Protein AF-A0AAV8VDN9-F1 (afdb_monomer)

Foldseek 3Di:
DAKEFEAEPLGFDADPVRWGWIADPVVRDIDTHHPVQWDADPVRFIWGWDQDPNDTDIHTYHYDYPHPPPPPDDDDDDDDDDDDDDDPVVVVVVVVSVVVVVVVVVVVLVVQVVQVVDPPDPDDCPPCNVVCCVVPVPDPCPPPVPPPPPPPDDDDDDDDDDDDDDDDDDDDDDDDDDDD

Solvent-accessible surface area (backbone atoms only — not comparable to full-atom values): 12126 Å² total; per-residue (Å²): 142,52,41,25,41,41,25,45,93,91,41,77,46,60,55,99,83,59,21,35,39,33,35,33,68,82,77,75,42,80,45,77,40,59,56,89,57,55,45,64,50,99,82,70,48,42,27,36,71,47,76,54,96,89,39,78,44,79,44,68,44,45,81,39,65,72,67,72,79,72,76,86,82,78,96,72,83,85,81,85,91,80,92,75,82,74,58,71,69,59,56,55,52,52,51,54,52,52,48,53,55,49,52,53,50,52,52,51,50,51,52,52,51,54,53,70,70,44,85,90,59,77,88,79,84,59,92,57,48,69,65,46,40,62,74,70,58,55,68,83,74,80,72,55,96,75,70,75,83,83,77,88,83,82,90,80,85,89,81,91,81,83,90,83,84,88,84,85,86,89,81,89,84,90,78,90,87,79,83,136

Structure (mmCIF, N/CA/C/O backbone):
data_AF-A0AAV8VDN9-F1
#
_entry.id   AF-A0AAV8VDN9-F1
#
loop_
_atom_site.group_PDB
_atom_site.id
_atom_site.type_symbol
_atom_site.label_atom_id
_atom_site.label_alt_id
_atom_site.label_comp_id
_atom_site.label_asym_id
_atom_site.label_entity_id
_atom_site.label_seq_id
_atom_site.pdbx_PDB_ins_code
_atom_site.Cartn_x
_atom_site.Cartn_y
_atom_site.Cartn_z
_atom_site.occupancy
_atom_site.B_iso_or_equiv
_atom_site.auth_seq_id
_atom_site.auth_comp_id
_atom_site.auth_asym_id
_atom_site.auth_atom_id
_atom_site.pdbx_PDB_model_num
ATOM 1 N N . MET A 1 1 ? -6.671 -4.114 25.382 1.00 84.44 1 MET A N 1
ATOM 2 C CA . MET A 1 1 ? -7.106 -4.147 23.978 1.00 84.44 1 MET A CA 1
ATOM 3 C C . MET A 1 1 ? -5.895 -4.236 23.077 1.00 84.44 1 MET A C 1
ATOM 5 O O . MET A 1 1 ? -5.100 -3.301 23.008 1.00 84.44 1 MET A O 1
ATOM 9 N N . SER A 1 2 ? -5.732 -5.381 22.424 1.00 93.12 2 SER A N 1
ATOM 10 C CA . SER A 1 2 ? -4.712 -5.600 21.402 1.00 93.12 2 SER A CA 1
ATOM 11 C C . SER A 1 2 ? -5.395 -5.878 20.069 1.00 93.12 2 SER A C 1
ATOM 13 O O . SER A 1 2 ? -6.352 -6.647 19.999 1.00 93.12 2 SER A O 1
ATOM 15 N N . PHE A 1 3 ? -4.910 -5.225 19.014 1.00 96.19 3 PHE A N 1
ATOM 16 C CA . PHE A 1 3 ? -5.489 -5.330 17.681 1.00 96.19 3 PHE A CA 1
ATOM 17 C C . PHE A 1 3 ? -4.447 -5.791 16.667 1.00 96.19 3 PHE A C 1
ATOM 19 O O . PHE A 1 3 ? -3.259 -5.441 16.725 1.00 96.19 3 PHE A O 1
ATOM 26 N N . GLN A 1 4 ? -4.922 -6.570 15.707 1.00 96.50 4 GLN A N 1
ATOM 27 C CA . GLN A 1 4 ? -4.149 -7.071 14.585 1.00 96.50 4 GLN A CA 1
ATOM 28 C C . GLN A 1 4 ? -4.735 -6.536 13.286 1.00 96.50 4 GLN A C 1
ATOM 30 O O . GLN A 1 4 ? -5.904 -6.765 13.000 1.00 96.50 4 GLN A O 1
ATOM 35 N N . ILE A 1 5 ? -3.933 -5.853 12.470 1.00 95.94 5 ILE A N 1
ATOM 36 C CA . ILE A 1 5 ? -4.330 -5.563 11.096 1.00 95.94 5 ILE A CA 1
ATOM 37 C C . ILE A 1 5 ? -4.161 -6.835 10.285 1.00 95.94 5 ILE A C 1
ATOM 39 O O . ILE A 1 5 ? -3.071 -7.416 10.222 1.00 95.94 5 ILE A O 1
ATOM 43 N N . VAL A 1 6 ? -5.242 -7.240 9.640 1.00 94.81 6 VAL A N 1
ATOM 44 C CA . VAL A 1 6 ? -5.258 -8.443 8.831 1.00 94.81 6 VAL A CA 1
ATOM 45 C C . VAL A 1 6 ? -4.779 -8.119 7.422 1.00 94.81 6 VAL A C 1
ATOM 47 O O . VAL A 1 6 ? -5.232 -7.172 6.772 1.00 94.81 6 VAL A O 1
ATOM 50 N N . ARG A 1 7 ? -3.845 -8.926 6.936 1.00 94.06 7 ARG A N 1
ATOM 51 C CA . ARG A 1 7 ? -3.310 -8.820 5.584 1.00 94.06 7 ARG A CA 1
ATOM 52 C C . ARG A 1 7 ? -3.063 -10.199 4.990 1.00 94.06 7 ARG A C 1
ATOM 54 O O . ARG A 1 7 ? -2.938 -11.196 5.701 1.00 94.06 7 ARG A O 1
ATOM 61 N N . ASN A 1 8 ? -2.980 -10.238 3.674 1.00 91.69 8 ASN A N 1
ATOM 62 C CA . ASN A 1 8 ? -2.580 -11.405 2.906 1.00 91.69 8 ASN A CA 1
ATOM 63 C C . ASN A 1 8 ? -1.190 -11.145 2.282 1.00 91.69 8 ASN A C 1
ATOM 65 O O . ASN A 1 8 ? -0.593 -10.080 2.484 1.00 91.69 8 ASN A O 1
ATOM 69 N N . LYS A 1 9 ? -0.640 -12.107 1.538 1.00 86.94 9 LYS A N 1
ATOM 70 C CA . LYS A 1 9 ? 0.658 -11.986 0.848 1.00 86.94 9 LYS A CA 1
ATOM 71 C C . LYS A 1 9 ? 0.670 -10.871 -0.198 1.00 86.94 9 LYS A C 1
ATOM 73 O O . LYS A 1 9 ? 1.727 -10.352 -0.549 1.00 86.94 9 LYS A O 1
ATOM 78 N N . ASP A 1 10 ? -0.510 -10.494 -0.679 1.00 80.88 10 ASP A N 1
ATOM 79 C CA . ASP A 1 10 ? -0.721 -9.451 -1.674 1.00 80.88 10 ASP A CA 1
ATOM 80 C C . ASP A 1 10 ? -0.918 -8.049 -1.072 1.00 80.88 10 ASP A C 1
ATOM 82 O O . ASP A 1 10 ? -0.874 -7.064 -1.816 1.00 80.88 10 ASP A O 1
ATOM 86 N N . GLY A 1 11 ? -1.075 -7.934 0.250 1.00 88.75 11 GLY A N 1
ATOM 87 C CA . GLY A 1 11 ? -1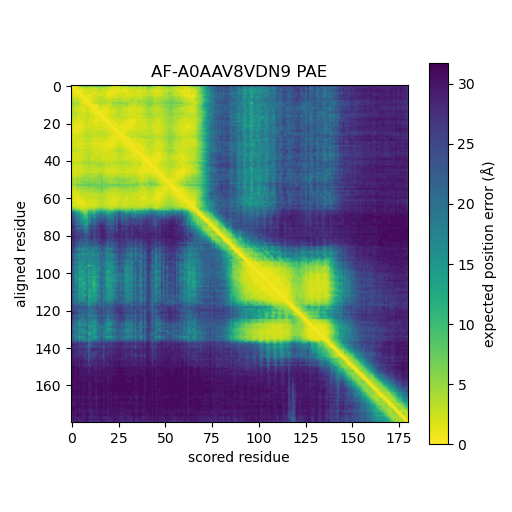.222 -6.674 0.971 1.00 88.75 11 GLY A CA 1
ATOM 88 C C . GLY A 1 11 ? -2.435 -6.637 1.901 1.00 88.75 11 GLY A C 1
ATOM 89 O O . GLY A 1 11 ? -2.863 -7.643 2.459 1.00 88.75 11 GLY A O 1
ATOM 90 N N . TRP A 1 12 ? -2.962 -5.436 2.128 1.00 91.88 12 TRP A N 1
ATOM 91 C CA . TRP A 1 12 ? -4.085 -5.202 3.038 1.00 91.88 12 TRP A CA 1
ATOM 92 C C . TRP A 1 12 ? -5.391 -5.767 2.483 1.00 91.88 12 TRP A C 1
ATOM 94 O O . TRP A 1 12 ? -5.677 -5.629 1.292 1.00 91.88 12 TRP A O 1
ATOM 104 N N . ILE A 1 13 ? -6.207 -6.345 3.362 1.00 91.44 13 ILE A N 1
ATOM 105 C CA . ILE A 1 13 ? -7.562 -6.770 3.011 1.00 91.44 13 ILE A CA 1
ATOM 106 C C . ILE A 1 13 ? -8.477 -5.552 3.123 1.00 91.44 13 ILE A C 1
ATOM 108 O O . ILE A 1 13 ? -8.629 -4.992 4.208 1.00 91.44 13 ILE A O 1
ATOM 112 N N . LEU A 1 14 ? -9.056 -5.144 1.990 1.00 93.75 14 LEU A N 1
ATOM 113 C CA . LEU A 1 14 ? -9.927 -3.974 1.878 1.00 93.75 14 LEU A CA 1
ATOM 114 C C . LEU A 1 14 ? -11.353 -4.377 1.489 1.00 93.75 14 LEU A C 1
ATOM 116 O O . LEU A 1 14 ? -11.528 -5.255 0.640 1.00 93.75 14 LEU A O 1
ATOM 120 N N . ASN A 1 15 ? -12.359 -3.713 2.062 1.00 92.06 15 ASN A N 1
ATOM 121 C CA . ASN A 1 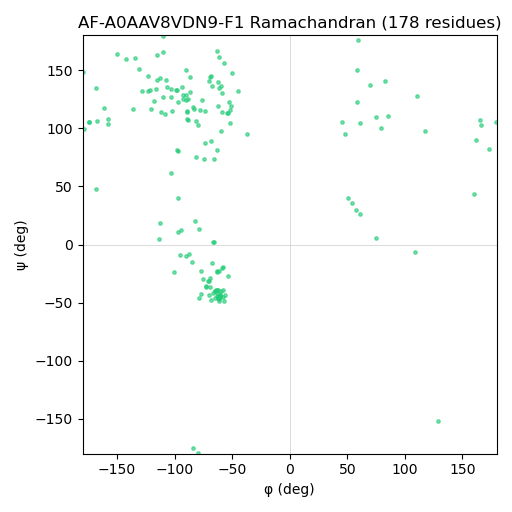15 ? -13.753 -3.839 1.619 1.00 92.06 15 ASN A CA 1
ATOM 122 C C . ASN A 1 15 ? -14.072 -2.906 0.427 1.00 92.06 15 ASN A C 1
ATOM 124 O O . ASN A 1 15 ? -13.195 -2.232 -0.120 1.00 92.06 15 ASN A O 1
ATOM 128 N N . GLU A 1 16 ? -15.341 -2.859 0.002 1.00 91.94 16 GLU A N 1
ATOM 129 C CA . GLU A 1 16 ? -15.796 -2.004 -1.110 1.00 91.94 16 GLU A CA 1
ATOM 130 C C . GLU A 1 16 ? -15.642 -0.501 -0.838 1.00 91.94 16 GLU A C 1
ATOM 132 O O . GLU A 1 16 ? -15.542 0.285 -1.780 1.00 91.94 16 GLU A O 1
ATOM 137 N N . SER A 1 17 ? -15.588 -0.116 0.436 1.00 94.44 17 SER A N 1
ATOM 138 C CA . SER A 1 17 ? -15.400 1.255 0.910 1.00 94.44 17 SER A CA 1
ATOM 139 C C . SER A 1 17 ? -13.932 1.594 1.198 1.00 94.44 17 SER A C 1
ATOM 141 O O . SER A 1 17 ? -13.663 2.621 1.806 1.00 94.44 17 SER A O 1
ATOM 143 N N . GLU A 1 18 ? -12.985 0.750 0.772 1.00 92.31 18 GLU A N 1
ATOM 144 C CA . GLU A 1 18 ? -11.541 0.917 1.015 1.00 92.31 18 GLU A CA 1
ATOM 145 C C . GLU A 1 18 ? -11.145 0.926 2.507 1.00 92.31 18 GLU A C 1
ATOM 147 O O . GLU A 1 18 ? -10.103 1.461 2.890 1.00 92.31 18 GLU A O 1
ATOM 152 N N . GLN A 1 19 ? -11.948 0.286 3.357 1.00 95.44 19 GLN A N 1
ATOM 153 C CA . GLN A 1 19 ? -11.651 0.102 4.777 1.00 95.44 19 GLN A CA 1
ATOM 154 C C . GLN A 1 19 ? -10.813 -1.151 4.990 1.00 95.44 19 GLN A C 1
ATOM 156 O O . GLN A 1 19 ? -11.033 -2.162 4.324 1.00 95.44 19 GLN A O 1
ATOM 161 N N . VAL A 1 20 ? -9.889 -1.100 5.945 1.00 96.00 20 VAL A N 1
ATOM 162 C CA . VAL A 1 20 ? -9.078 -2.248 6.372 1.00 96.00 20 VAL A CA 1
ATOM 163 C C . VAL A 1 20 ? -9.771 -3.003 7.502 1.00 96.00 20 VAL A C 1
ATOM 165 O O . VAL A 1 20 ? -10.479 -2.403 8.312 1.00 96.00 20 VAL A O 1
ATOM 168 N N . VAL A 1 21 ? -9.535 -4.310 7.593 1.00 96.69 21 VAL A N 1
ATOM 169 C CA . VAL A 1 21 ? -10.032 -5.115 8.715 1.00 96.69 21 VAL A CA 1
ATOM 170 C C . VAL A 1 21 ? -8.992 -5.212 9.834 1.00 96.69 21 VAL A C 1
ATOM 172 O O . VAL A 1 21 ? -7.838 -5.604 9.626 1.00 96.69 21 VAL A O 1
ATOM 175 N N . LEU A 1 22 ? -9.419 -4.836 11.036 1.00 96.69 22 LEU A N 1
ATOM 176 C CA . LEU A 1 22 ? -8.731 -5.070 12.295 1.00 96.69 22 LEU A CA 1
ATOM 177 C C . LEU A 1 22 ? -9.400 -6.224 13.030 1.00 96.69 22 LEU A C 1
ATOM 179 O O . LEU A 1 22 ? -10.615 -6.237 13.187 1.00 96.69 22 LEU A O 1
ATOM 183 N N . ARG A 1 23 ? -8.603 -7.147 13.551 1.00 95.94 23 ARG A N 1
ATOM 184 C CA . ARG A 1 23 ? -9.053 -8.175 14.481 1.00 95.94 23 ARG A CA 1
ATOM 185 C C . ARG A 1 23 ? -8.754 -7.744 15.906 1.00 95.94 23 ARG A C 1
ATOM 187 O O . ARG A 1 23 ? -7.597 -7.494 16.245 1.00 95.94 23 ARG A O 1
ATOM 194 N N . ASP A 1 24 ? -9.789 -7.678 16.731 1.00 95.44 24 ASP A N 1
ATOM 195 C CA . ASP A 1 24 ? -9.651 -7.602 18.180 1.00 95.44 24 ASP A CA 1
ATOM 196 C C . ASP A 1 24 ? -9.234 -8.981 18.700 1.00 95.44 24 ASP A C 1
ATOM 198 O O . ASP A 1 24 ? -9.972 -9.962 18.571 1.00 95.44 24 ASP A O 1
ATOM 202 N N . VAL A 1 25 ? -8.027 -9.067 19.253 1.00 93.12 25 VAL A N 1
ATOM 203 C CA . VAL A 1 25 ? -7.451 -10.332 19.726 1.00 93.12 25 VAL A CA 1
ATOM 204 C C . VAL A 1 25 ? -8.153 -10.820 20.993 1.00 93.12 25 VAL A C 1
ATOM 206 O O . VAL A 1 25 ? -8.263 -12.026 21.206 1.00 93.12 25 VAL A O 1
ATOM 209 N N . GLU A 1 26 ? -8.636 -9.902 21.830 1.00 93.06 26 GLU A N 1
ATOM 210 C CA . GLU A 1 26 ? -9.272 -10.229 23.109 1.00 93.06 26 GLU A CA 1
ATOM 211 C C . GLU A 1 26 ? -10.698 -10.737 22.886 1.00 93.06 26 GLU A C 1
ATOM 213 O O . GLU A 1 26 ? -11.095 -11.742 23.474 1.00 93.06 26 GLU A O 1
ATOM 218 N N . ASN A 1 27 ? -11.442 -10.081 21.992 1.00 94.62 27 ASN A N 1
ATOM 219 C CA . ASN A 1 27 ? -12.847 -10.401 21.733 1.00 94.62 27 ASN A CA 1
ATOM 220 C C . ASN A 1 27 ? -13.065 -11.358 20.550 1.00 94.62 27 ASN A C 1
ATOM 222 O O . ASN A 1 27 ? -14.183 -11.825 20.347 1.00 94.62 27 ASN A O 1
ATOM 226 N N . GLN A 1 28 ? -12.018 -11.663 19.774 1.00 92.75 28 GLN A N 1
ATOM 227 C CA . GLN A 1 28 ? -12.093 -12.456 18.537 1.00 92.75 28 GLN A CA 1
ATOM 228 C C . GLN A 1 28 ? -13.108 -11.901 17.523 1.00 92.75 28 GLN A C 1
ATOM 230 O O . GLN A 1 28 ? -13.781 -12.648 16.813 1.00 92.75 28 GLN A O 1
ATOM 235 N N . THR A 1 29 ? -13.219 -10.575 17.453 1.00 95.19 29 THR A N 1
ATOM 236 C CA . THR A 1 29 ? -14.135 -9.875 16.546 1.00 95.19 29 THR A CA 1
ATOM 237 C C . THR A 1 29 ? -13.375 -9.097 15.486 1.00 95.19 29 THR A C 1
ATOM 239 O O . THR A 1 29 ? -12.349 -8.483 15.779 1.00 95.19 29 THR A O 1
ATOM 242 N N . ASP A 1 30 ? -13.923 -9.062 14.275 1.00 95.19 30 ASP A N 1
ATOM 243 C CA . ASP A 1 30 ? -13.372 -8.298 13.159 1.00 95.19 30 ASP A CA 1
ATOM 244 C C . ASP A 1 30 ? -14.106 -6.952 13.021 1.00 95.19 30 ASP A C 1
ATOM 246 O O . ASP A 1 30 ? -15.336 -6.883 13.057 1.00 95.19 30 ASP A O 1
ATOM 250 N N . VAL A 1 31 ? -13.341 -5.871 12.867 1.00 95.38 31 VAL A N 1
ATOM 251 C CA . VAL A 1 31 ? -13.811 -4.483 12.796 1.00 95.38 31 VAL A CA 1
ATOM 252 C C . VAL A 1 31 ? -13.232 -3.822 11.550 1.00 95.38 31 VAL A C 1
ATOM 254 O O . VAL A 1 31 ? -12.032 -3.901 11.300 1.00 95.38 31 VAL A O 1
ATOM 257 N N . TRP A 1 32 ? -14.071 -3.140 10.774 1.00 95.75 32 TRP A N 1
ATOM 258 C CA . TRP A 1 32 ? -13.641 -2.381 9.599 1.00 95.75 32 TRP A CA 1
ATOM 259 C C . TRP A 1 32 ? -13.362 -0.929 9.977 1.00 95.75 32 TRP A C 1
ATOM 261 O O . TRP A 1 32 ? -14.214 -0.284 10.588 1.00 95.75 32 TRP A O 1
ATOM 271 N N . ILE A 1 33 ? -12.187 -0.414 9.608 1.00 95.44 33 ILE A N 1
ATOM 272 C CA . ILE A 1 33 ? -11.810 0.984 9.852 1.00 95.44 33 ILE A CA 1
ATOM 273 C C . ILE A 1 33 ? -11.261 1.649 8.591 1.00 95.44 33 ILE A C 1
ATOM 275 O O . ILE A 1 33 ? -10.650 1.004 7.736 1.00 95.44 33 ILE A O 1
ATOM 279 N N . ASP A 1 34 ? -11.439 2.962 8.491 1.00 95.44 34 ASP A N 1
ATOM 280 C CA . ASP A 1 34 ? -10.883 3.734 7.385 1.00 95.44 34 ASP A CA 1
ATOM 281 C C . ASP A 1 34 ? -9.354 3.761 7.455 1.00 95.44 34 ASP A C 1
ATOM 283 O O . ASP A 1 34 ? -8.754 4.002 8.506 1.00 95.44 34 ASP A O 1
ATOM 287 N N . MET A 1 35 ? -8.701 3.580 6.307 1.00 89.88 35 MET A N 1
ATOM 288 C CA . MET A 1 35 ? -7.239 3.513 6.248 1.00 89.88 35 MET A CA 1
ATOM 289 C C . MET A 1 35 ? -6.554 4.819 6.681 1.00 89.88 35 MET A C 1
ATOM 291 O O . MET A 1 35 ? -5.423 4.794 7.160 1.00 89.88 35 MET A O 1
ATOM 295 N N . ASN A 1 36 ? -7.261 5.949 6.584 1.00 91.25 36 ASN A N 1
ATOM 296 C CA . ASN A 1 36 ? -6.785 7.265 7.020 1.00 91.25 36 ASN A CA 1
ATOM 297 C C . ASN A 1 36 ? -6.627 7.386 8.545 1.00 91.25 36 ASN A C 1
ATOM 299 O O . ASN A 1 36 ? -5.971 8.315 9.013 1.00 91.25 36 ASN A O 1
ATOM 303 N N . VAL A 1 37 ? -7.225 6.469 9.310 1.00 93.75 37 VAL A N 1
ATOM 304 C CA . VAL A 1 37 ? -7.142 6.421 10.779 1.00 93.75 37 VAL A CA 1
ATOM 305 C C . VAL A 1 37 ? -5.882 5.673 11.241 1.00 93.75 37 VAL A C 1
ATOM 307 O O . VAL A 1 37 ? -5.475 5.783 12.397 1.00 93.75 37 VAL A O 1
ATOM 310 N N . ILE A 1 38 ? -5.232 4.927 10.339 1.00 94.81 38 ILE A N 1
ATOM 311 C CA . ILE A 1 38 ? -3.982 4.225 10.627 1.00 94.81 38 ILE A CA 1
ATOM 312 C C . ILE A 1 38 ? -2.801 5.152 10.352 1.00 94.81 38 ILE A C 1
ATOM 314 O O . ILE A 1 38 ? -2.602 5.654 9.245 1.00 94.81 38 ILE A O 1
ATOM 318 N N . HIS A 1 39 ? -1.961 5.312 11.364 1.00 95.19 39 HIS A N 1
ATOM 319 C CA . HIS A 1 39 ? -0.722 6.071 11.308 1.00 95.19 39 HIS A CA 1
ATOM 320 C C . HIS A 1 39 ? 0.480 5.149 11.524 1.00 95.19 39 HIS A C 1
ATOM 322 O O . HIS A 1 39 ? 0.346 4.033 12.018 1.00 95.19 39 HIS A O 1
ATOM 328 N N . PHE A 1 40 ? 1.671 5.617 11.157 1.00 94.69 40 PHE A N 1
ATOM 329 C CA . PHE A 1 40 ? 2.929 4.906 11.379 1.00 94.69 40 PHE A CA 1
ATOM 330 C C . PHE A 1 40 ? 3.861 5.800 12.182 1.00 94.69 40 PHE A C 1
ATOM 332 O O . PHE A 1 40 ? 4.014 6.980 11.872 1.00 94.69 40 PHE A O 1
ATOM 339 N N . ASN A 1 41 ? 4.469 5.248 13.230 1.00 94.06 41 ASN A N 1
ATOM 340 C CA . ASN A 1 41 ? 5.435 5.999 14.028 1.00 94.06 41 ASN A CA 1
ATOM 341 C C . ASN A 1 41 ? 6.816 6.035 13.346 1.00 94.06 41 ASN A C 1
ATOM 343 O O . ASN A 1 41 ? 7.030 5.433 12.295 1.00 94.06 41 ASN A O 1
ATOM 347 N N . GLU A 1 42 ? 7.791 6.684 13.985 1.00 95.00 42 GLU A N 1
ATOM 348 C CA . GLU A 1 42 ? 9.177 6.786 13.491 1.00 95.00 42 GLU A CA 1
ATOM 349 C C . GLU A 1 42 ? 9.865 5.427 13.268 1.00 95.00 42 GLU A C 1
ATOM 351 O O . GLU A 1 42 ? 10.843 5.329 12.532 1.00 95.00 42 GLU A O 1
ATOM 356 N N . ARG A 1 43 ? 9.351 4.359 13.890 1.00 91.94 43 ARG A N 1
ATOM 357 C CA . ARG A 1 43 ? 9.843 2.981 13.746 1.00 91.94 43 ARG A CA 1
ATOM 358 C C . ARG A 1 43 ? 9.041 2.168 12.730 1.00 91.94 43 ARG A C 1
ATOM 360 O O . ARG A 1 43 ? 9.208 0.953 12.668 1.00 91.94 43 ARG A O 1
ATOM 367 N N . ASN A 1 44 ? 8.172 2.817 11.956 1.00 91.25 44 ASN A N 1
ATOM 368 C CA . ASN A 1 44 ? 7.276 2.184 10.993 1.00 91.25 44 ASN A CA 1
ATOM 369 C C . ASN A 1 44 ? 6.340 1.131 11.624 1.00 91.25 44 ASN A C 1
ATOM 371 O O . ASN A 1 44 ? 5.948 0.161 10.975 1.00 91.25 44 ASN A O 1
ATOM 375 N N . VAL A 1 45 ? 5.988 1.309 12.901 1.00 92.81 45 VAL A N 1
ATOM 376 C CA . VAL A 1 45 ? 4.985 0.483 13.583 1.00 92.81 45 VAL A CA 1
ATOM 377 C C . VAL A 1 45 ? 3.622 1.146 13.388 1.00 92.81 45 VAL A C 1
ATOM 379 O O . VAL A 1 45 ? 3.490 2.329 13.729 1.00 92.81 45 VAL A O 1
ATOM 382 N N . PRO A 1 46 ? 2.624 0.431 12.840 1.00 94.88 46 PRO A N 1
ATOM 383 C CA . PRO A 1 46 ? 1.292 0.983 12.672 1.00 94.88 46 PRO A CA 1
ATOM 384 C C . PRO A 1 46 ? 0.611 1.185 14.027 1.00 94.88 46 PRO A C 1
ATOM 386 O O . PRO A 1 46 ? 0.785 0.394 14.955 1.00 94.88 46 PRO A O 1
ATOM 389 N N . TYR A 1 47 ? -0.188 2.234 14.138 1.00 96.31 47 TYR A N 1
ATOM 390 C CA . TYR A 1 47 ? -1.025 2.518 15.295 1.00 96.31 47 TYR A CA 1
ATOM 391 C C . TYR A 1 47 ? -2.273 3.284 14.861 1.00 96.31 47 TYR A C 1
ATOM 393 O O . TYR A 1 47 ? -2.318 3.852 13.771 1.00 96.31 47 TYR A O 1
ATOM 401 N N . PHE A 1 48 ? -3.275 3.325 15.726 1.00 95.56 48 PHE A N 1
ATOM 402 C CA . PHE A 1 48 ? -4.411 4.228 15.583 1.00 95.56 48 PHE A CA 1
ATOM 403 C C . PHE A 1 48 ? -4.711 4.895 16.920 1.00 95.56 48 PHE A C 1
ATOM 405 O O . PHE A 1 48 ? -4.273 4.422 17.974 1.00 95.56 48 PHE A O 1
ATOM 412 N N . THR A 1 49 ? -5.421 6.014 16.872 1.00 93.69 49 THR A N 1
ATOM 413 C CA . THR A 1 49 ? -5.778 6.776 18.067 1.00 9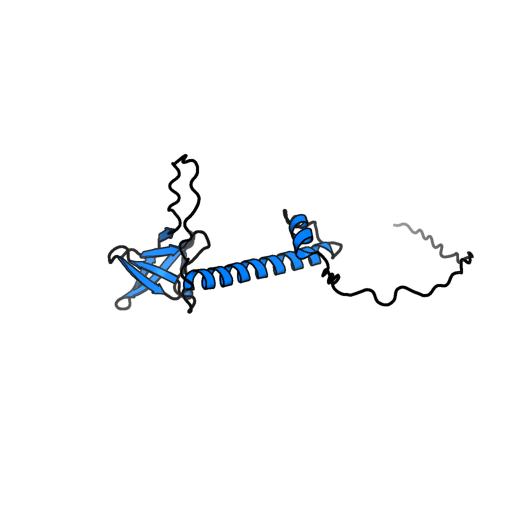3.69 49 THR A CA 1
ATOM 414 C C . THR A 1 49 ? -7.271 6.639 18.310 1.00 93.69 49 THR A C 1
ATOM 416 O O . THR A 1 49 ? -8.069 6.908 17.415 1.00 93.69 49 THR A O 1
ATOM 419 N N . ILE A 1 50 ? -7.645 6.226 19.518 1.00 90.25 50 ILE A N 1
ATOM 420 C CA . ILE A 1 50 ? -9.032 6.229 19.987 1.00 90.25 50 ILE A CA 1
ATOM 421 C C . ILE A 1 50 ? -9.161 7.366 20.992 1.00 90.25 50 ILE A C 1
ATOM 423 O O . ILE A 1 50 ? -8.300 7.530 21.853 1.00 90.25 50 ILE A O 1
ATOM 427 N N . GLU A 1 51 ? -10.225 8.152 20.897 1.00 91.50 51 GLU A N 1
ATOM 428 C CA . GLU A 1 51 ? -10.572 9.100 21.949 1.00 91.50 51 GLU A CA 1
ATOM 429 C C . GLU A 1 51 ? -11.479 8.402 22.967 1.00 91.50 51 GLU A C 1
ATOM 431 O O . GLU A 1 51 ? -12.589 7.992 22.635 1.00 91.50 51 GLU A O 1
ATOM 436 N N . ASP A 1 52 ? -10.994 8.247 24.198 1.00 91.19 52 ASP A N 1
ATOM 437 C CA . ASP A 1 52 ? -11.754 7.685 25.313 1.00 91.19 52 ASP A CA 1
ATOM 438 C C . ASP A 1 52 ? -11.830 8.722 26.438 1.00 91.19 52 ASP A C 1
ATOM 440 O O . ASP A 1 52 ? -10.812 9.160 26.979 1.00 91.19 52 ASP A O 1
ATOM 444 N N . ASN A 1 53 ? -13.046 9.172 26.757 1.00 92.19 53 ASN A N 1
ATOM 445 C CA . ASN A 1 53 ? -13.318 10.197 27.773 1.00 92.19 53 ASN A CA 1
ATOM 446 C C . ASN A 1 53 ? -12.476 11.484 27.615 1.00 92.19 53 ASN A C 1
ATOM 448 O O . ASN A 1 53 ? -11.984 12.045 28.595 1.00 92.19 53 ASN A O 1
ATOM 452 N N . GLY A 1 54 ? -12.280 11.944 26.374 1.00 93.12 54 GLY A N 1
ATOM 453 C CA . GLY A 1 54 ? -11.479 13.136 26.061 1.00 93.12 54 GLY A CA 1
ATOM 454 C C . GLY A 1 54 ? -9.964 12.931 26.173 1.00 93.12 54 GLY A C 1
ATOM 455 O O . GLY A 1 54 ? -9.198 13.883 26.029 1.00 93.12 54 GLY A O 1
ATOM 456 N N . THR A 1 55 ? -9.511 11.700 26.424 1.00 92.06 55 THR A N 1
ATOM 457 C CA . THR A 1 55 ? -8.097 11.324 26.385 1.00 92.06 55 THR A CA 1
ATOM 458 C C . THR A 1 55 ? -7.820 10.564 25.094 1.00 92.06 55 THR A C 1
ATOM 460 O O . THR A 1 55 ? -8.486 9.581 24.781 1.00 92.06 55 THR A O 1
ATOM 463 N N . GLN A 1 56 ? -6.816 11.001 24.334 1.00 94.12 56 GLN A N 1
ATOM 464 C CA . GLN A 1 56 ? -6.350 10.265 23.160 1.00 94.12 56 GLN A CA 1
ATOM 465 C C . GLN A 1 56 ? -5.484 9.081 23.592 1.00 94.12 56 GLN A C 1
ATOM 467 O O . GLN A 1 56 ? -4.402 9.254 24.155 1.00 94.12 56 GLN A O 1
ATOM 472 N N . VAL A 1 57 ? -5.953 7.874 23.301 1.00 93.88 57 VAL A N 1
ATOM 473 C CA . VAL A 1 57 ? -5.254 6.619 23.559 1.00 93.88 57 VAL A CA 1
ATOM 474 C C . VAL A 1 57 ? -4.646 6.119 22.254 1.00 93.88 57 VAL A C 1
ATOM 476 O O . VAL A 1 57 ? -5.352 5.777 21.305 1.00 93.88 57 VAL A O 1
ATOM 479 N N . VAL A 1 58 ? -3.315 6.071 22.206 1.00 95.31 58 VAL A N 1
ATOM 480 C CA . VAL A 1 58 ? -2.565 5.520 21.073 1.00 95.31 58 VAL A CA 1
ATOM 481 C C . VAL A 1 58 ? -2.466 4.010 21.230 1.00 95.31 58 VAL A C 1
ATOM 483 O O . VAL A 1 58 ? -1.851 3.519 22.177 1.00 95.31 58 VAL A O 1
ATOM 486 N N . THR A 1 59 ? -3.032 3.276 20.277 1.00 95.12 59 THR A N 1
ATOM 487 C CA . THR A 1 59 ? -3.071 1.816 20.313 1.00 95.12 59 THR A CA 1
ATOM 488 C C . THR A 1 59 ? -2.193 1.241 19.200 1.00 95.12 59 THR A C 1
ATOM 490 O O . THR A 1 59 ? -2.497 1.442 18.019 1.00 95.12 59 THR A O 1
ATOM 493 N N . PRO A 1 60 ? -1.088 0.545 19.534 1.00 95.56 60 PRO A N 1
ATOM 494 C CA . PRO A 1 60 ? -0.226 -0.072 18.536 1.00 95.56 60 PRO A CA 1
ATOM 495 C C . PRO A 1 60 ? -0.930 -1.255 17.870 1.00 95.56 60 PRO A C 1
ATOM 497 O O . PRO A 1 60 ? -1.661 -2.014 18.509 1.00 95.56 60 PRO A O 1
ATOM 500 N N . LEU A 1 61 ? -0.667 -1.425 16.580 1.00 95.75 61 LEU A N 1
ATOM 501 C CA . LEU A 1 61 ? -1.215 -2.490 15.756 1.00 95.75 61 LEU A CA 1
ATOM 502 C C . LEU A 1 61 ? -0.123 -3.513 15.437 1.00 95.75 61 LEU A C 1
ATOM 504 O O . LEU A 1 61 ? 1.034 -3.169 15.187 1.00 95.75 61 LEU A O 1
ATOM 508 N N . THR A 1 62 ? -0.498 -4.787 15.424 1.00 95.38 62 THR A N 1
ATOM 509 C CA . THR A 1 62 ? 0.362 -5.882 14.945 1.00 95.38 62 THR A CA 1
ATOM 510 C C . THR A 1 62 ? -0.179 -6.441 13.632 1.00 95.38 62 THR A C 1
ATOM 512 O O . THR A 1 62 ? -1.299 -6.125 13.246 1.00 95.38 62 THR A O 1
ATOM 515 N N . PHE A 1 63 ? 0.608 -7.228 12.897 1.00 93.44 63 PHE A N 1
ATOM 516 C CA . PHE A 1 63 ? 0.159 -7.816 11.631 1.00 93.44 63 PHE A CA 1
ATOM 517 C C . PHE A 1 63 ? -0.289 -9.260 11.819 1.00 93.44 63 PHE A C 1
ATOM 519 O O . PHE A 1 63 ? 0.454 -10.060 12.385 1.00 93.44 63 PHE A O 1
ATOM 526 N N . LEU A 1 64 ? -1.453 -9.596 11.265 1.00 93.19 64 LEU A N 1
ATOM 527 C CA . LEU A 1 64 ? -1.903 -10.971 11.081 1.00 93.19 64 LEU A CA 1
ATOM 528 C C . LEU A 1 64 ? -1.846 -11.312 9.590 1.00 93.19 64 LEU A C 1
ATOM 530 O O . LEU A 1 64 ? -2.602 -10.755 8.796 1.00 93.19 64 LEU A O 1
ATOM 534 N N . ASN A 1 65 ? -0.939 -12.215 9.216 1.00 91.25 65 ASN A N 1
ATOM 535 C CA . ASN A 1 65 ? -0.867 -12.751 7.858 1.00 91.25 65 ASN A CA 1
ATOM 536 C C . ASN A 1 65 ? -1.771 -13.985 7.775 1.00 91.25 65 ASN A C 1
ATOM 538 O O . ASN A 1 65 ? -1.470 -14.984 8.425 1.00 91.25 65 ASN A O 1
ATOM 542 N N . ILE A 1 66 ? -2.847 -13.928 6.990 1.00 88.75 66 ILE A N 1
ATOM 543 C CA . ILE A 1 66 ? -3.749 -15.085 6.828 1.00 88.75 66 ILE A CA 1
ATOM 544 C C . ILE A 1 66 ? -3.136 -16.155 5.915 1.00 88.75 66 ILE A C 1
ATOM 546 O O . ILE A 1 66 ? -3.356 -17.338 6.128 1.00 88.75 66 ILE A O 1
ATOM 550 N N . ASP A 1 67 ? -2.300 -15.766 4.955 1.00 83.38 67 ASP A N 1
ATOM 551 C CA . ASP A 1 67 ? -1.752 -16.692 3.951 1.00 83.38 67 ASP A CA 1
ATOM 552 C C . ASP A 1 67 ? -0.587 -17.561 4.459 1.00 83.38 67 ASP A C 1
ATOM 554 O O . ASP A 1 67 ? 0.127 -18.161 3.662 1.00 83.38 67 ASP A O 1
ATOM 55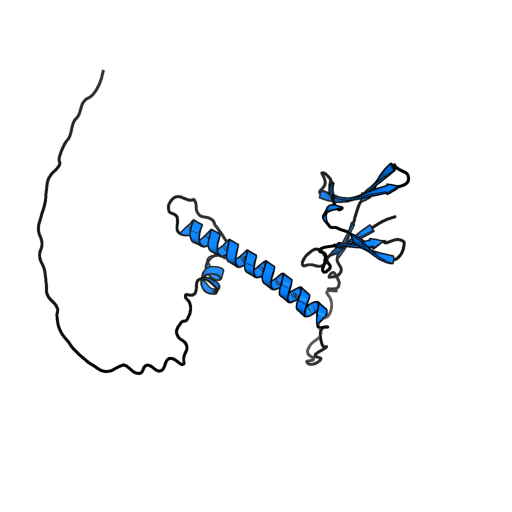8 N N . ASN A 1 68 ? -0.354 -17.622 5.770 1.00 62.28 68 ASN A N 1
ATOM 559 C CA . ASN A 1 68 ? 0.781 -18.347 6.347 1.00 62.28 68 ASN A CA 1
ATOM 560 C C . ASN A 1 68 ? 0.546 -19.863 6.509 1.00 62.28 68 ASN A C 1
ATOM 562 O O . ASN A 1 68 ? 1.268 -20.504 7.267 1.00 62.28 68 ASN A O 1
ATOM 566 N N . ASP A 1 69 ? -0.411 -20.438 5.781 1.00 51.31 69 ASP A N 1
ATOM 567 C CA . ASP A 1 69 ? -0.739 -21.869 5.825 1.00 51.31 69 ASP A CA 1
ATOM 568 C C . ASP A 1 69 ? -0.063 -22.675 4.699 1.00 51.31 69 ASP A C 1
ATOM 570 O O . ASP A 1 69 ? -0.636 -23.593 4.120 1.00 51.31 69 ASP A O 1
ATOM 574 N N . GLU A 1 70 ? 1.197 -22.356 4.395 1.00 55.75 70 GLU A N 1
ATOM 575 C CA . GLU A 1 70 ? 2.084 -23.316 3.734 1.00 55.75 70 GLU A CA 1
ATOM 576 C C . GLU A 1 70 ? 2.934 -23.995 4.806 1.00 55.75 70 GLU 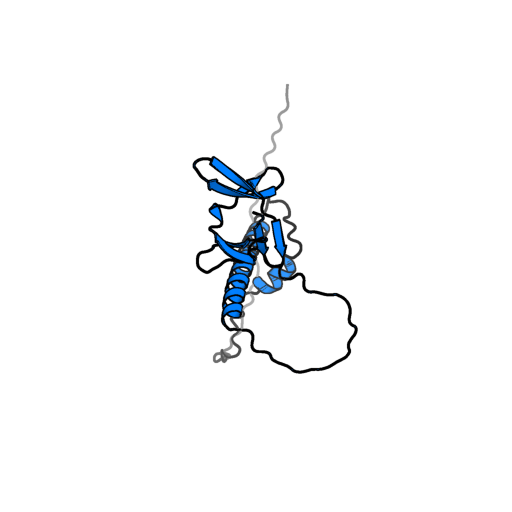A C 1
ATOM 578 O O . GLU A 1 70 ? 4.089 -23.657 5.071 1.00 55.75 70 GLU A O 1
ATOM 583 N N . THR A 1 71 ? 2.317 -24.986 5.445 1.00 48.22 71 THR A N 1
ATOM 584 C CA . THR A 1 71 ? 3.050 -26.107 6.017 1.00 48.22 71 THR A CA 1
ATOM 585 C C . THR A 1 71 ? 3.803 -26.798 4.879 1.00 48.22 71 THR A C 1
ATOM 587 O O . THR A 1 71 ? 3.273 -27.633 4.149 1.00 48.22 71 THR A O 1
ATOM 590 N N . GLU A 1 72 ? 5.082 -26.461 4.734 1.00 54.28 72 GLU A N 1
ATOM 591 C CA . GLU A 1 72 ? 6.069 -27.405 4.228 1.00 54.28 72 GLU A CA 1
ATOM 592 C C . GLU A 1 72 ? 5.997 -28.676 5.093 1.00 54.28 72 GLU A C 1
ATOM 594 O O . GLU A 1 72 ? 6.284 -28.631 6.288 1.00 54.28 72 GLU A O 1
ATOM 599 N N . THR A 1 73 ? 5.558 -29.799 4.517 1.00 45.00 73 THR A N 1
ATOM 600 C CA . THR A 1 73 ? 6.139 -31.157 4.643 1.00 45.00 73 THR A CA 1
ATOM 601 C C . THR A 1 73 ? 5.148 -32.201 4.119 1.00 45.00 73 THR A C 1
ATOM 603 O O . THR A 1 73 ? 4.209 -32.597 4.801 1.00 45.00 73 THR A O 1
ATOM 606 N N . GLY A 1 74 ? 5.378 -32.710 2.907 1.00 35.53 74 GLY A N 1
ATOM 607 C CA . GLY A 1 74 ? 4.603 -33.844 2.407 1.00 35.53 74 GLY A CA 1
ATOM 608 C C . GLY A 1 74 ? 4.880 -34.190 0.954 1.00 35.53 74 GLY A C 1
ATOM 609 O O . GLY A 1 74 ? 4.121 -33.818 0.068 1.00 35.53 74 GLY A O 1
ATOM 610 N N . THR A 1 75 ? 5.948 -34.946 0.706 1.00 47.25 75 THR A N 1
ATOM 611 C CA . THR A 1 75 ? 6.075 -35.776 -0.497 1.00 47.25 75 THR A CA 1
ATOM 612 C C . THR A 1 75 ? 4.830 -36.656 -0.626 1.00 47.25 75 THR A C 1
ATOM 614 O O . THR A 1 75 ? 4.722 -37.641 0.098 1.00 47.25 75 THR A O 1
ATOM 617 N N . ILE A 1 76 ? 3.907 -36.338 -1.536 1.00 41.97 76 ILE A N 1
ATOM 618 C CA . ILE A 1 76 ? 2.838 -37.256 -1.948 1.00 41.97 76 ILE A CA 1
ATOM 619 C C . ILE A 1 76 ? 2.709 -37.202 -3.471 1.00 41.97 76 ILE A C 1
ATOM 621 O O . ILE A 1 76 ? 2.433 -36.166 -4.072 1.00 41.97 76 ILE A O 1
ATOM 625 N N . GLN A 1 77 ? 2.983 -38.355 -4.081 1.00 42.88 77 GLN A N 1
ATOM 626 C CA . GLN A 1 77 ? 2.702 -38.661 -5.475 1.00 42.88 77 GLN A CA 1
ATOM 627 C C . GLN A 1 77 ? 1.201 -38.544 -5.753 1.00 42.88 77 GLN A C 1
ATOM 629 O O . GLN A 1 77 ? 0.405 -39.090 -5.001 1.00 42.88 77 GLN A O 1
ATOM 634 N N . GLY A 1 78 ? 0.874 -37.912 -6.881 1.00 45.47 78 GLY A N 1
ATOM 635 C CA . GLY A 1 78 ? -0.243 -38.246 -7.764 1.00 45.47 78 GLY A CA 1
ATOM 636 C C . GLY A 1 78 ? -1.607 -38.529 -7.136 1.00 45.47 78 GLY A C 1
ATOM 637 O O . GLY A 1 78 ? -1.881 -39.652 -6.732 1.00 45.47 78 GLY A O 1
ATOM 638 N N . SER A 1 79 ? -2.513 -37.568 -7.273 1.00 40.34 79 SER A N 1
ATOM 639 C CA . SER A 1 79 ? -3.906 -37.861 -7.617 1.00 40.34 79 SER A CA 1
ATOM 640 C C . SER A 1 79 ? -4.564 -36.590 -8.138 1.00 40.34 79 SER A C 1
ATOM 642 O O . SER A 1 79 ? -4.618 -35.572 -7.450 1.00 40.34 79 SER A O 1
ATOM 644 N N . GLU A 1 80 ? -4.968 -36.678 -9.401 1.00 62.53 80 GLU A N 1
ATOM 645 C CA . GLU A 1 80 ? -5.826 -35.746 -10.116 1.00 62.53 80 GLU A CA 1
ATOM 646 C C . GLU A 1 80 ? -7.212 -35.661 -9.451 1.00 62.53 80 GLU A C 1
ATOM 648 O O . GLU A 1 80 ? -7.626 -36.569 -8.732 1.00 62.53 80 GLU A O 1
ATOM 653 N N . GLU A 1 81 ? -7.915 -34.577 -9.789 1.00 60.28 81 GLU A N 1
ATOM 654 C CA . GLU A 1 81 ? -9.356 -34.352 -9.612 1.00 60.28 81 GLU A CA 1
ATOM 655 C C . GLU A 1 81 ? -9.819 -33.953 -8.201 1.00 60.28 81 GLU A C 1
ATOM 657 O O . GLU A 1 81 ? -10.006 -34.782 -7.319 1.00 60.28 81 GLU A O 1
ATOM 662 N N . ASN A 1 82 ? -10.061 -32.648 -8.015 1.00 46.25 82 ASN A N 1
ATOM 663 C CA . ASN A 1 82 ? -11.348 -32.129 -7.533 1.00 46.25 82 ASN A CA 1
ATOM 664 C C . ASN A 1 82 ? -11.409 -30.602 -7.735 1.00 46.25 82 ASN A C 1
ATOM 666 O O . ASN A 1 82 ? -10.766 -29.827 -7.029 1.00 46.25 82 ASN A O 1
ATOM 670 N N . ASP A 1 83 ? -12.196 -30.196 -8.734 1.00 53.66 83 ASP A N 1
ATOM 671 C CA . ASP A 1 83 ? -12.630 -28.823 -8.992 1.00 53.66 83 ASP A CA 1
ATOM 672 C C . ASP A 1 83 ? -13.594 -28.360 -7.885 1.00 53.66 83 ASP A C 1
ATOM 674 O O . ASP A 1 83 ? -14.815 -28.500 -7.999 1.00 53.66 83 ASP A O 1
ATOM 678 N N . GLU A 1 84 ? -13.068 -27.780 -6.804 1.00 52.75 84 GLU A N 1
ATOM 679 C CA . GLU A 1 84 ? -13.897 -27.024 -5.863 1.00 52.75 84 GLU A CA 1
ATOM 680 C C . GLU A 1 84 ? -14.011 -25.554 -6.290 1.00 52.75 84 GLU A C 1
ATOM 682 O O . GLU A 1 84 ? -13.093 -24.737 -6.218 1.00 52.75 84 GLU A O 1
ATOM 687 N N . ASN A 1 85 ? -15.217 -25.269 -6.768 1.00 51.09 85 ASN A N 1
ATOM 688 C CA . ASN A 1 85 ? -15.836 -23.999 -7.111 1.00 51.09 85 ASN A CA 1
ATOM 689 C C . ASN A 1 85 ? -15.461 -22.852 -6.143 1.00 51.09 85 ASN A C 1
ATOM 691 O O . ASN A 1 85 ? -16.080 -22.655 -5.096 1.00 51.09 85 ASN A O 1
ATOM 695 N N . LEU A 1 86 ? -14.439 -22.073 -6.513 1.00 49.62 86 LEU A N 1
ATOM 696 C CA . LEU A 1 86 ? -14.055 -20.840 -5.825 1.00 49.62 86 LEU A CA 1
ATOM 697 C C . LEU A 1 86 ? -15.205 -19.823 -5.895 1.00 49.62 86 LEU A C 1
ATOM 699 O O . LEU A 1 86 ? -15.603 -19.388 -6.974 1.00 49.62 86 LEU A O 1
ATOM 703 N N . SER A 1 87 ? -15.706 -19.426 -4.723 1.00 47.19 87 SER A N 1
ATOM 704 C CA . SER A 1 87 ? -16.804 -18.468 -4.551 1.00 47.19 87 SER A CA 1
ATOM 705 C C . SER A 1 87 ? -16.655 -17.217 -5.448 1.00 47.19 87 SER A C 1
ATOM 707 O O . SER A 1 87 ? -15.584 -16.591 -5.456 1.00 47.19 87 SER A O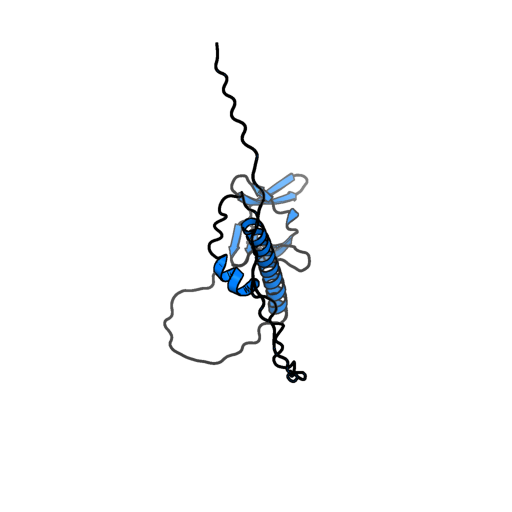 1
ATOM 709 N N . PRO A 1 88 ? -17.717 -16.795 -6.168 1.00 53.66 88 PRO A N 1
ATOM 710 C CA . PRO A 1 88 ? -17.664 -15.728 -7.180 1.00 53.66 88 PRO A CA 1
ATOM 711 C C . PRO A 1 88 ? -17.181 -14.369 -6.641 1.00 53.66 88 PRO A C 1
ATOM 713 O O . PRO A 1 88 ? -16.687 -13.527 -7.396 1.00 53.66 88 PRO A O 1
ATOM 716 N N . THR A 1 89 ? -17.256 -14.152 -5.328 1.00 48.69 89 THR A N 1
ATOM 717 C CA . THR A 1 89 ? -16.822 -12.912 -4.674 1.00 48.69 89 THR A CA 1
ATOM 718 C C . THR A 1 89 ? -15.295 -12.769 -4.633 1.00 48.69 89 THR A C 1
ATOM 720 O O . THR A 1 89 ? -14.777 -11.672 -4.845 1.00 48.69 89 THR A O 1
ATOM 723 N N . LEU A 1 90 ? -14.551 -13.867 -4.442 1.00 47.97 90 LEU A N 1
ATOM 724 C CA . LEU A 1 90 ? -13.079 -13.848 -4.427 1.00 47.97 90 LEU A CA 1
ATOM 725 C C . LEU A 1 90 ? -12.500 -13.641 -5.832 1.00 47.97 90 LEU A C 1
ATOM 727 O O . LEU A 1 90 ? -11.515 -12.922 -6.010 1.00 47.97 90 LEU A O 1
ATOM 731 N N . GLN A 1 91 ? -13.158 -14.202 -6.849 1.00 56.25 91 GLN A N 1
ATOM 732 C CA . GLN A 1 91 ? -12.736 -14.081 -8.245 1.00 56.25 91 GLN A CA 1
ATOM 733 C C . GLN A 1 91 ? -12.814 -12.625 -8.741 1.00 56.25 91 GLN A C 1
ATOM 735 O O . GLN A 1 91 ? -11.894 -12.133 -9.397 1.00 56.25 91 GLN A O 1
ATOM 740 N N . SER A 1 92 ? -13.865 -11.900 -8.341 1.00 54.75 92 SER A N 1
ATOM 741 C CA . SER A 1 92 ? -14.064 -10.476 -8.653 1.00 54.75 92 SER A CA 1
ATOM 742 C C . SER A 1 92 ? -12.996 -9.569 -8.019 1.00 54.75 92 SER A C 1
ATOM 744 O O . SER A 1 92 ? -12.474 -8.646 -8.658 1.00 54.75 92 SER A O 1
ATOM 746 N N . ILE A 1 93 ? -12.608 -9.859 -6.773 1.00 50.25 93 ILE A N 1
ATOM 747 C CA . ILE A 1 93 ? -11.572 -9.108 -6.053 1.00 50.25 93 ILE A CA 1
ATOM 748 C C . ILE A 1 93 ? -10.199 -9.343 -6.699 1.00 50.25 93 ILE A C 1
ATOM 750 O O . ILE A 1 93 ? -9.500 -8.379 -7.033 1.00 50.25 93 ILE A O 1
ATOM 754 N N . HIS A 1 94 ? -9.842 -10.600 -6.978 1.00 64.88 94 HIS A N 1
ATOM 755 C CA . HIS A 1 94 ? -8.596 -10.945 -7.670 1.00 64.88 94 HIS A CA 1
ATOM 756 C C . HIS A 1 94 ? -8.492 -10.285 -9.050 1.00 64.88 94 HIS A C 1
ATOM 758 O O . HIS A 1 94 ? -7.434 -9.761 -9.407 1.00 64.88 94 HIS A O 1
ATOM 764 N N . GLN A 1 95 ? -9.596 -10.209 -9.798 1.00 67.81 95 GLN A N 1
ATOM 765 C CA . GLN A 1 95 ? -9.629 -9.544 -11.100 1.00 67.81 95 GLN A CA 1
ATOM 766 C C . GLN A 1 95 ? -9.343 -8.035 -10.999 1.00 67.81 95 GLN A C 1
ATOM 768 O O . GLN A 1 95 ? -8.621 -7.478 -11.832 1.00 67.81 95 GLN A O 1
ATOM 773 N N . ARG A 1 96 ? -9.863 -7.352 -9.968 1.00 65.50 96 ARG A N 1
ATOM 774 C CA . ARG A 1 96 ? -9.597 -5.919 -9.733 1.00 65.50 96 ARG A CA 1
ATOM 775 C C . ARG A 1 96 ? -8.132 -5.652 -9.378 1.00 65.50 96 ARG A C 1
ATOM 777 O O . ARG A 1 96 ? -7.551 -4.695 -9.897 1.00 65.50 96 ARG A O 1
ATOM 784 N N . PHE A 1 97 ? -7.522 -6.489 -8.542 1.00 68.00 97 PHE A N 1
ATOM 785 C CA . PHE A 1 97 ? -6.110 -6.349 -8.171 1.00 68.00 97 PHE A CA 1
ATOM 786 C C . PHE A 1 97 ? -5.163 -6.680 -9.322 1.00 68.00 97 PHE A C 1
ATOM 788 O O . PHE A 1 97 ? -4.226 -5.918 -9.574 1.00 68.00 97 PHE A O 1
ATOM 795 N N . ALA A 1 98 ? -5.439 -7.757 -10.062 1.00 73.75 98 ALA A N 1
ATOM 796 C CA . ALA A 1 98 ? -4.698 -8.101 -11.270 1.00 73.75 98 ALA A CA 1
ATOM 797 C C . ALA A 1 98 ? -4.723 -6.940 -12.274 1.00 73.75 98 ALA A C 1
ATOM 799 O O . ALA A 1 98 ? -3.677 -6.556 -12.795 1.00 73.75 98 ALA A O 1
ATOM 800 N N . ARG A 1 99 ? -5.887 -6.299 -12.458 1.00 78.31 99 ARG A N 1
ATOM 801 C CA . ARG A 1 99 ? -6.024 -5.118 -13.318 1.00 78.31 99 ARG A CA 1
ATOM 802 C C . ARG A 1 99 ? -5.172 -3.937 -12.840 1.00 78.31 99 ARG A C 1
ATOM 804 O O . ARG A 1 99 ? -4.423 -3.389 -13.641 1.00 78.31 99 ARG A O 1
ATOM 811 N N . LYS A 1 100 ? -5.212 -3.574 -11.551 1.00 77.88 100 LYS A N 1
ATOM 812 C CA . LYS A 1 100 ? -4.380 -2.478 -11.004 1.00 77.88 100 LYS A CA 1
ATOM 813 C C . LYS A 1 100 ? -2.876 -2.768 -11.141 1.00 77.88 100 LYS A C 1
ATOM 815 O O . LYS A 1 100 ? -2.118 -1.894 -11.566 1.00 77.88 100 LYS A O 1
ATOM 820 N N . LYS A 1 101 ? -2.426 -3.990 -10.813 1.00 80.69 101 LYS A N 1
ATOM 821 C CA . LYS A 1 101 ? -1.018 -4.404 -10.996 1.00 80.69 101 LYS A CA 1
ATOM 822 C C . LYS A 1 101 ? -0.618 -4.329 -12.477 1.00 80.69 101 LYS A C 1
ATOM 824 O O . LYS A 1 101 ? 0.447 -3.798 -12.788 1.00 80.69 101 LYS A O 1
ATOM 829 N N . TRP A 1 102 ? -1.488 -4.782 -13.380 1.00 86.06 102 TRP A N 1
ATOM 830 C CA . TRP A 1 102 ? -1.283 -4.710 -14.827 1.00 86.06 102 TRP A CA 1
ATOM 831 C C . TRP A 1 102 ? -1.187 -3.271 -15.354 1.00 86.06 102 TRP A C 1
ATOM 833 O O .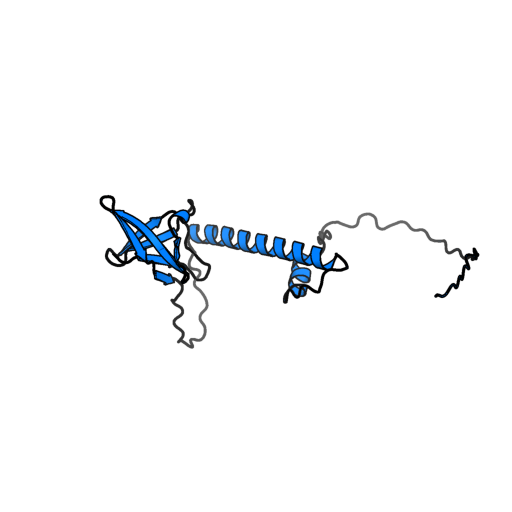 TRP A 1 102 ? -0.266 -2.947 -16.104 1.00 86.06 102 TRP A O 1
ATOM 843 N N . GLU A 1 103 ? -2.081 -2.378 -14.929 1.00 88.44 103 GLU A N 1
ATOM 844 C CA . GLU A 1 103 ? -2.062 -0.958 -15.307 1.00 88.44 103 GLU A CA 1
ATOM 845 C C . GLU A 1 103 ? -0.765 -0.269 -14.856 1.00 88.44 103 GLU A C 1
ATOM 847 O O . GLU A 1 103 ? -0.124 0.439 -15.642 1.00 88.44 103 GLU A O 1
ATOM 852 N N . ASN A 1 104 ? -0.330 -0.523 -13.618 1.00 86.25 104 ASN A N 1
ATOM 853 C CA . ASN A 1 104 ? 0.932 -0.004 -13.088 1.00 86.25 104 ASN A CA 1
ATOM 854 C C . ASN A 1 104 ? 2.146 -0.535 -13.858 1.00 86.25 104 ASN A C 1
ATOM 856 O O . ASN A 1 104 ? 3.069 0.230 -14.164 1.00 86.25 104 ASN A O 1
ATOM 860 N N . LEU A 1 105 ? 2.136 -1.823 -14.208 1.00 88.69 105 LEU A N 1
ATOM 861 C CA . LEU A 1 105 ? 3.176 -2.433 -15.030 1.00 88.69 105 LEU A CA 1
ATOM 862 C C . LEU A 1 105 ? 3.242 -1.766 -16.412 1.00 88.69 105 LEU A C 1
ATOM 864 O O . LEU A 1 105 ? 4.316 -1.341 -16.838 1.00 88.69 105 LEU A O 1
ATOM 868 N N . CYS A 1 106 ? 2.092 -1.573 -17.065 1.00 89.31 106 CYS A N 1
ATOM 869 C CA . CYS A 1 106 ? 1.992 -0.899 -18.360 1.00 89.31 106 CYS A CA 1
ATOM 870 C C . CYS A 1 106 ? 2.492 0.551 -18.305 1.00 89.31 106 CYS A C 1
ATOM 872 O O . CYS A 1 106 ? 3.224 0.992 -19.194 1.00 89.31 106 CYS A O 1
ATOM 874 N N . ARG A 1 107 ? 2.121 1.312 -17.266 1.00 90.25 107 ARG A N 1
ATOM 875 C CA . ARG A 1 107 ? 2.595 2.692 -17.063 1.00 90.25 107 ARG A CA 1
ATOM 876 C C . ARG A 1 107 ? 4.113 2.735 -16.885 1.00 90.25 107 ARG A C 1
ATOM 878 O O . ARG A 1 107 ? 4.778 3.552 -17.519 1.00 90.25 107 ARG A O 1
ATOM 885 N N . THR A 1 108 ? 4.656 1.844 -16.060 1.00 88.00 108 THR A N 1
ATOM 886 C CA . THR A 1 108 ? 6.102 1.755 -15.806 1.00 88.00 108 THR A CA 1
ATOM 887 C C . THR A 1 108 ? 6.860 1.416 -17.086 1.00 88.00 108 THR A C 1
ATOM 889 O O . THR A 1 108 ? 7.822 2.101 -17.426 1.00 88.00 108 THR A O 1
ATOM 892 N N . TYR A 1 109 ? 6.376 0.433 -17.849 1.00 90.56 109 TYR A N 1
ATOM 893 C CA . TYR A 1 109 ? 6.934 0.077 -19.151 1.00 90.56 109 TYR A CA 1
ATOM 894 C C . TYR A 1 109 ? 6.948 1.268 -20.121 1.00 90.56 109 TYR A C 1
ATOM 896 O O . TYR A 1 109 ? 7.998 1.576 -20.683 1.00 90.56 109 TYR A O 1
ATOM 904 N N . LYS A 1 110 ? 5.828 1.994 -20.268 1.00 89.44 110 LYS A N 1
ATOM 905 C CA . LYS A 1 110 ? 5.748 3.190 -21.129 1.00 89.44 110 LYS A CA 1
ATOM 906 C C . LYS A 1 110 ? 6.764 4.258 -20.726 1.00 89.44 110 LYS A C 1
ATOM 908 O O . LYS A 1 110 ? 7.464 4.780 -21.588 1.00 89.44 110 LYS A O 1
ATOM 913 N N . ASN A 1 111 ? 6.888 4.536 -19.428 1.00 87.88 111 ASN A N 1
ATOM 914 C CA . ASN A 1 111 ? 7.870 5.491 -18.916 1.00 87.88 111 ASN A CA 1
ATOM 915 C C . ASN A 1 111 ? 9.301 5.047 -19.242 1.00 87.88 111 ASN A C 1
ATOM 917 O O . ASN A 1 111 ? 10.094 5.845 -19.734 1.00 87.88 111 ASN A O 1
ATOM 921 N N . CYS A 1 112 ? 9.630 3.771 -19.017 1.00 87.38 112 CYS A N 1
ATOM 922 C CA . CYS A 1 112 ? 10.939 3.217 -19.361 1.00 87.38 112 CYS A CA 1
ATOM 923 C C . CYS A 1 112 ? 11.218 3.272 -20.870 1.00 87.38 112 CYS A C 1
ATOM 925 O O . CYS A 1 112 ? 12.342 3.576 -21.267 1.00 87.38 112 CYS A O 1
ATOM 927 N N . LYS A 1 113 ? 10.209 3.016 -21.711 1.00 87.94 113 LYS A N 1
ATOM 928 C CA . LYS A 1 113 ? 10.318 3.099 -23.172 1.00 87.94 113 LYS A CA 1
ATOM 929 C C . LYS A 1 113 ? 10.586 4.535 -23.634 1.00 87.94 113 LYS A C 1
ATOM 931 O O . LYS A 1 113 ? 11.511 4.751 -24.412 1.00 87.94 113 LYS A O 1
ATOM 936 N N . ASP A 1 114 ? 9.854 5.513 -23.095 1.00 86.56 114 ASP A N 1
ATOM 937 C CA . ASP A 1 114 ? 10.071 6.943 -23.368 1.00 86.56 114 ASP A CA 1
ATOM 938 C C . ASP A 1 114 ? 11.473 7.394 -22.922 1.00 86.56 114 ASP A C 1
ATOM 940 O O . ASP A 1 114 ? 12.203 8.031 -23.683 1.00 86.56 114 ASP A O 1
ATOM 944 N N . LEU A 1 115 ? 11.901 6.975 -21.726 1.00 85.25 115 LEU A N 1
ATOM 945 C CA . LEU A 1 115 ? 13.243 7.233 -21.194 1.00 85.25 115 LEU A CA 1
ATOM 946 C C . LEU A 1 115 ? 14.355 6.656 -22.080 1.00 85.25 115 LEU A C 1
ATOM 948 O O . LEU A 1 115 ? 15.359 7.333 -22.273 1.00 85.25 115 LEU A O 1
ATOM 952 N N . LYS A 1 116 ? 14.182 5.447 -22.635 1.00 80.75 116 LYS A N 1
ATOM 953 C CA . LYS A 1 116 ? 15.149 4.849 -23.576 1.00 80.75 116 LYS A CA 1
ATOM 954 C C . LYS A 1 116 ? 15.183 5.564 -24.927 1.00 80.75 116 LYS A C 1
ATOM 956 O O . LYS A 1 116 ? 16.223 5.546 -25.574 1.00 80.75 116 LYS A O 1
ATOM 961 N N . SER A 1 117 ? 14.077 6.175 -25.355 1.00 78.62 117 SER A N 1
ATOM 962 C CA . SER A 1 117 ? 14.003 6.878 -26.644 1.00 78.62 117 SER A CA 1
ATOM 963 C C . SER A 1 117 ? 14.667 8.263 -26.633 1.00 78.62 117 SER A C 1
ATOM 965 O O . SER A 1 117 ? 15.068 8.766 -27.679 1.00 78.62 117 SER A O 1
ATOM 967 N N . LYS A 1 118 ? 14.813 8.883 -25.454 1.00 81.38 118 LYS A N 1
ATOM 968 C CA . LYS A 1 118 ? 15.402 10.219 -25.294 1.00 81.38 118 LYS A CA 1
ATOM 969 C C . LYS A 1 118 ? 16.918 10.137 -25.099 1.00 81.38 118 LYS A C 1
ATOM 971 O O . LYS A 1 118 ? 17.399 9.772 -24.027 1.00 81.38 118 LYS A O 1
ATOM 976 N N . THR A 1 119 ? 17.674 10.540 -26.119 1.00 69.00 119 THR A N 1
ATOM 977 C CA . THR A 1 119 ? 19.140 10.675 -26.066 1.00 69.00 119 THR A CA 1
ATOM 978 C C . THR A 1 119 ? 19.564 11.658 -24.964 1.00 69.00 119 THR A C 1
ATOM 980 O O . THR A 1 119 ? 19.037 12.764 -24.882 1.00 69.00 119 THR A O 1
ATOM 983 N N . GLY A 1 120 ? 20.520 11.265 -24.111 1.00 79.56 120 GLY A N 1
ATOM 984 C CA . GLY A 1 120 ? 21.131 12.133 -23.087 1.00 79.56 120 GLY A CA 1
ATOM 985 C C . GLY A 1 120 ? 20.754 11.831 -21.631 1.00 79.56 120 GLY A C 1
ATOM 986 O O . GLY A 1 120 ? 21.346 12.407 -20.720 1.00 79.56 120 GLY A O 1
ATOM 987 N N . ARG A 1 121 ? 19.818 10.908 -21.372 1.00 68.44 121 ARG A N 1
ATOM 988 C CA . ARG A 1 121 ? 19.577 10.381 -20.017 1.00 68.44 121 ARG A CA 1
ATOM 989 C C . ARG A 1 121 ? 20.380 9.101 -19.801 1.00 68.44 121 ARG A C 1
ATOM 991 O O . ARG A 1 121 ? 20.436 8.243 -20.677 1.00 68.44 121 ARG A O 1
ATOM 998 N N . GLY A 1 122 ? 21.021 8.989 -18.637 1.00 72.06 122 GLY A N 1
ATOM 999 C CA . GLY A 1 122 ? 21.830 7.823 -18.284 1.00 72.06 122 GLY A CA 1
ATOM 1000 C C . GLY A 1 122 ? 21.032 6.507 -18.352 1.00 72.06 122 GLY A C 1
ATOM 1001 O O . GLY A 1 122 ? 19.803 6.525 -18.221 1.00 72.06 122 GLY A O 1
ATOM 1002 N N . PRO A 1 123 ? 21.699 5.355 -18.542 1.00 64.75 123 PRO A N 1
ATOM 1003 C CA . PRO A 1 123 ? 21.023 4.073 -18.723 1.00 64.75 123 PRO A CA 1
ATOM 1004 C C . PRO A 1 123 ? 20.126 3.729 -17.526 1.00 64.75 123 PRO A C 1
ATOM 1006 O O . PRO A 1 123 ? 20.609 3.468 -16.425 1.00 64.75 123 PRO A O 1
ATOM 1009 N N . THR A 1 124 ? 18.808 3.678 -17.732 1.00 65.38 124 THR A N 1
ATOM 1010 C CA . THR A 1 124 ? 17.882 3.155 -16.717 1.00 65.38 124 THR A CA 1
ATOM 1011 C C . THR A 1 124 ? 17.878 1.630 -16.810 1.00 65.38 124 THR A C 1
ATOM 1013 O O . THR A 1 124 ? 17.338 1.058 -17.757 1.00 65.38 124 THR A O 1
ATOM 1016 N N . ARG A 1 125 ? 18.510 0.949 -15.845 1.00 67.06 125 ARG A N 1
ATOM 1017 C CA . ARG A 1 125 ? 18.613 -0.522 -15.817 1.00 67.06 125 ARG A CA 1
ATOM 1018 C C . ARG A 1 125 ? 17.340 -1.144 -15.247 1.00 67.06 125 ARG A C 1
ATOM 1020 O O . ARG A 1 125 ? 17.318 -1.613 -14.113 1.00 67.06 125 ARG A O 1
ATOM 1027 N N . PHE A 1 126 ? 16.270 -1.161 -16.032 1.00 79.94 126 PHE A N 1
ATOM 1028 C CA . PHE A 1 126 ? 15.104 -1.969 -15.693 1.00 79.94 126 PHE A CA 1
ATOM 1029 C C . PHE A 1 126 ? 15.387 -3.428 -16.092 1.00 79.94 126 PHE A C 1
ATOM 1031 O O . PHE A 1 126 ? 15.374 -3.765 -17.274 1.00 79.94 126 PHE A O 1
ATOM 1038 N N . LYS A 1 127 ? 15.706 -4.283 -15.103 1.00 82.31 127 LYS A N 1
ATOM 1039 C CA . LYS A 1 127 ? 16.237 -5.655 -15.298 1.00 82.31 127 LYS A CA 1
ATOM 1040 C C . LYS A 1 127 ? 15.389 -6.547 -16.213 1.00 82.31 127 LYS A C 1
ATOM 1042 O O . LYS A 1 127 ? 15.928 -7.452 -16.832 1.00 82.31 127 LYS A O 1
ATOM 1047 N N . PHE A 1 128 ? 14.086 -6.290 -16.299 1.00 84.62 128 PHE A N 1
ATOM 1048 C CA . PHE A 1 128 ? 13.138 -7.090 -17.079 1.00 84.62 128 PHE A CA 1
ATOM 1049 C C . PHE A 1 128 ? 12.564 -6.334 -18.282 1.00 84.62 128 PHE A C 1
ATOM 1051 O O . PHE A 1 128 ? 11.515 -6.710 -18.794 1.00 84.62 128 PHE A O 1
ATOM 1058 N N . PHE A 1 129 ? 13.213 -5.250 -18.722 1.00 86.44 129 PHE A N 1
ATOM 1059 C CA . PHE A 1 129 ? 12.677 -4.411 -19.795 1.00 86.44 129 PHE A CA 1
ATOM 1060 C C . PHE A 1 129 ? 12.533 -5.187 -21.097 1.00 86.44 129 PHE A C 1
ATOM 1062 O O . PHE A 1 129 ? 11.494 -5.094 -21.726 1.00 86.44 129 PHE A O 1
ATOM 1069 N N . GLU A 1 130 ? 13.549 -5.962 -21.475 1.00 86.69 130 GLU A N 1
ATOM 1070 C CA . GLU A 1 130 ? 13.553 -6.722 -22.731 1.00 86.69 130 GLU A CA 1
ATOM 1071 C C . GLU A 1 130 ? 12.401 -7.730 -22.779 1.00 86.69 130 GLU A C 1
ATOM 1073 O O . GLU A 1 130 ? 11.647 -7.742 -23.743 1.00 86.69 130 GLU A O 1
ATOM 1078 N N . LYS A 1 131 ? 12.175 -8.476 -21.687 1.00 87.50 131 LYS A N 1
ATOM 1079 C CA . LYS A 1 131 ? 11.028 -9.392 -21.572 1.00 87.50 131 LYS A CA 1
ATOM 1080 C C . LYS A 1 131 ? 9.684 -8.662 -21.616 1.00 87.50 131 LYS A C 1
ATOM 1082 O O . LYS A 1 131 ? 8.733 -9.157 -22.207 1.00 87.50 131 LYS A O 1
ATOM 1087 N N . LEU A 1 132 ? 9.578 -7.489 -20.986 1.00 88.50 132 LEU A N 1
ATOM 1088 C CA . LEU A 1 132 ? 8.353 -6.686 -21.067 1.00 88.50 132 LEU A CA 1
ATOM 1089 C C . LEU A 1 132 ? 8.133 -6.109 -22.464 1.00 88.50 132 LEU A C 1
ATOM 1091 O O . LEU A 1 132 ? 6.991 -6.018 -22.887 1.00 88.50 132 LEU A O 1
ATOM 1095 N N . ASP A 1 133 ? 9.188 -5.715 -23.171 1.00 88.56 133 ASP A N 1
ATOM 1096 C CA . ASP A 1 133 ? 9.109 -5.187 -24.534 1.00 88.56 133 ASP A CA 1
ATOM 1097 C C . ASP A 1 133 ? 8.743 -6.282 -25.544 1.00 88.56 133 ASP A C 1
ATOM 1099 O O . ASP A 1 133 ? 8.007 -6.018 -26.484 1.00 88.56 133 ASP A O 1
ATOM 1103 N N . GLU A 1 134 ? 9.153 -7.526 -25.309 1.00 88.62 134 GLU A N 1
ATOM 1104 C CA . GLU A 1 134 ? 8.698 -8.682 -26.088 1.00 88.62 134 GLU A CA 1
ATOM 1105 C C . GLU A 1 134 ? 7.182 -8.910 -25.944 1.00 88.62 134 GLU A C 1
ATOM 1107 O O . GLU A 1 134 ? 6.482 -9.101 -26.935 1.00 88.62 134 GLU A O 1
ATOM 1112 N N . ILE A 1 135 ? 6.657 -8.827 -24.715 1.00 88.81 135 ILE A N 1
ATOM 1113 C CA . ILE A 1 135 ? 5.237 -9.085 -24.416 1.00 88.81 135 ILE A CA 1
ATOM 1114 C C . ILE A 1 135 ? 4.345 -7.883 -24.777 1.00 88.81 135 ILE A C 1
ATOM 1116 O O . ILE A 1 135 ? 3.271 -8.048 -25.349 1.00 88.81 135 ILE A O 1
ATOM 1120 N N . LEU A 1 136 ? 4.760 -6.670 -24.398 1.00 87.38 136 LEU A N 1
ATOM 1121 C CA . LEU A 1 136 ? 3.968 -5.433 -24.490 1.00 87.38 136 LEU A CA 1
ATOM 1122 C C . LEU A 1 136 ? 4.342 -4.560 -25.689 1.00 87.38 136 LEU A C 1
ATOM 1124 O O . LEU A 1 136 ? 3.563 -3.695 -26.091 1.00 87.38 136 LEU A O 1
ATOM 1128 N N . GLY A 1 137 ? 5.565 -4.705 -26.193 1.00 84.56 137 GLY A N 1
ATOM 1129 C CA . GLY A 1 137 ? 6.102 -3.920 -27.302 1.00 84.56 137 GLY A CA 1
ATOM 1130 C C . GLY A 1 137 ? 5.794 -4.513 -28.671 1.00 84.56 137 GLY A C 1
ATOM 1131 O O . GLY A 1 137 ? 6.007 -3.818 -29.667 1.00 84.56 137 GLY A O 1
ATOM 1132 N N . GLY A 1 138 ? 5.244 -5.732 -28.721 1.00 78.50 138 GLY A N 1
ATOM 1133 C CA . GLY A 1 138 ? 4.657 -6.305 -29.924 1.00 78.50 138 GLY A CA 1
ATOM 1134 C C . GLY A 1 138 ? 3.649 -5.333 -30.534 1.00 78.50 138 GLY A C 1
ATOM 1135 O O . GLY A 1 138 ? 2.646 -4.978 -29.914 1.00 78.50 138 GLY A O 1
ATOM 1136 N N . ALA A 1 139 ? 3.948 -4.865 -31.748 1.00 59.47 139 ALA A N 1
ATOM 1137 C CA . ALA A 1 139 ? 3.009 -4.113 -32.567 1.00 59.47 139 ALA A CA 1
ATOM 1138 C C . ALA A 1 139 ? 1.677 -4.881 -32.645 1.00 59.47 139 ALA A C 1
ATOM 1140 O O . ALA A 1 139 ? 1.710 -6.114 -32.631 1.00 59.47 139 ALA A O 1
ATOM 1141 N N . PRO A 1 140 ? 0.518 -4.199 -32.742 1.00 59.47 140 PRO A N 1
ATOM 1142 C CA . PRO A 1 140 ? -0.747 -4.889 -32.932 1.00 59.47 140 PRO A CA 1
ATOM 1143 C C . PRO A 1 140 ? -0.584 -5.845 -34.107 1.00 59.47 140 PRO A C 1
ATOM 1145 O O . PRO A 1 140 ? -0.277 -5.419 -35.223 1.00 59.47 140 PRO A O 1
ATOM 1148 N N . THR A 1 141 ? -0.753 -7.138 -33.848 1.00 52.97 141 THR A N 1
ATOM 1149 C CA . THR A 1 141 ? -0.896 -8.162 -34.874 1.00 52.97 141 THR A CA 1
ATOM 1150 C C . THR A 1 141 ? -2.215 -7.873 -35.591 1.00 52.97 141 THR A C 1
ATOM 1152 O O . THR A 1 141 ? -3.218 -8.545 -35.405 1.00 52.97 141 THR A O 1
ATOM 1155 N N . ASN A 1 142 ? -2.236 -6.825 -36.419 1.00 50.72 142 ASN A N 1
ATOM 1156 C CA . ASN A 1 142 ? -3.327 -6.510 -37.340 1.00 50.72 142 ASN A CA 1
ATOM 1157 C C . ASN A 1 142 ? -3.447 -7.563 -38.451 1.00 50.72 142 ASN A C 1
ATOM 1159 O O . ASN A 1 142 ? -4.322 -7.465 -39.307 1.00 50.72 142 ASN A O 1
ATOM 1163 N N . CYS A 1 143 ? -2.626 -8.610 -38.422 1.00 49.81 143 CYS A N 1
ATOM 1164 C CA . CYS A 1 143 ? -2.895 -9.843 -39.134 1.00 49.81 143 CYS A CA 1
ATOM 1165 C C . CYS A 1 143 ? -3.992 -10.617 -38.393 1.00 49.81 143 CYS A C 1
ATOM 1167 O O . CYS A 1 143 ? -3.733 -11.636 -37.756 1.00 49.81 143 CYS A O 1
ATOM 1169 N N . SER A 1 144 ? -5.233 -10.135 -38.496 1.00 50.78 144 SER A N 1
ATOM 1170 C CA . SER A 1 144 ? -6.374 -11.042 -38.423 1.00 50.78 144 SER A CA 1
ATOM 1171 C C . SER A 1 144 ? -6.129 -12.144 -39.463 1.00 50.78 144 SER A C 1
ATOM 1173 O O . SER A 1 144 ? -5.976 -11.814 -40.643 1.00 50.78 144 SER A O 1
ATOM 1175 N N . PRO A 1 145 ? -6.098 -13.434 -39.086 1.00 56.56 145 PRO A N 1
ATOM 1176 C CA . PRO A 1 145 ? -5.940 -14.534 -40.040 1.00 56.56 145 PRO A CA 1
ATOM 1177 C C . PRO A 1 145 ? -7.137 -14.666 -41.004 1.00 56.56 145 PRO A C 1
ATOM 1179 O O . PRO A 1 145 ? -7.158 -15.567 -41.837 1.00 56.56 145 PRO A O 1
ATOM 1182 N N . HIS A 1 146 ? -8.128 -13.770 -40.911 1.00 57.09 146 HIS A N 1
ATOM 1183 C CA . HIS A 1 146 ? -9.333 -13.758 -41.735 1.00 57.09 146 HIS A CA 1
ATOM 1184 C C . HIS A 1 146 ? -9.462 -12.571 -42.693 1.00 57.09 146 HIS A C 1
ATOM 1186 O O . HIS A 1 146 ? -10.473 -12.488 -43.390 1.00 57.09 146 HIS A O 1
ATOM 1192 N N . SER A 1 147 ? -8.464 -11.689 -42.811 1.00 53.59 147 SER A N 1
ATOM 1193 C CA . SER A 1 147 ? -8.425 -10.806 -43.984 1.00 53.59 147 SER A CA 1
ATOM 1194 C C . SER A 1 147 ? -7.998 -11.631 -45.193 1.00 53.59 147 SER A C 1
ATOM 1196 O O . SER A 1 147 ? -6.814 -11.758 -45.491 1.00 53.59 147 SER A O 1
ATOM 1198 N N . LEU A 1 148 ? -8.984 -12.240 -45.854 1.00 58.47 148 LEU A N 1
ATOM 1199 C CA . LEU A 1 148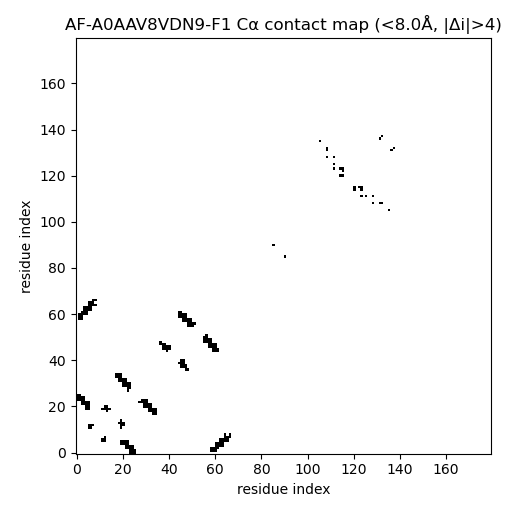 ? -8.821 -12.834 -47.171 1.00 58.47 148 LEU A CA 1
ATOM 1200 C C . LEU A 1 148 ? -8.253 -11.763 -48.102 1.00 58.47 148 LEU A C 1
ATOM 1202 O O . LEU A 1 148 ? -8.895 -10.756 -48.400 1.00 58.47 148 LEU A O 1
ATOM 1206 N N . ASP A 1 149 ? -7.019 -12.008 -48.516 1.00 51.44 149 ASP A N 1
ATOM 1207 C CA . ASP A 1 149 ? -6.270 -11.274 -49.520 1.00 51.44 149 ASP A CA 1
ATOM 1208 C C . ASP A 1 149 ? -6.983 -11.413 -50.877 1.00 51.44 149 ASP A C 1
ATOM 1210 O O . ASP A 1 149 ? -6.676 -12.281 -51.692 1.00 51.44 149 ASP A O 1
ATOM 1214 N N . VAL A 1 150 ? -8.016 -10.595 -51.096 1.00 57.00 150 VAL A N 1
ATOM 1215 C CA . VAL A 1 150 ? -8.704 -10.458 -52.385 1.00 57.00 150 VAL A CA 1
ATOM 1216 C C . VAL A 1 150 ? -8.242 -9.163 -53.040 1.00 57.00 150 VAL A C 1
ATOM 1218 O O . VAL A 1 150 ? -9.035 -8.251 -53.231 1.00 57.00 150 VAL A O 1
ATOM 1221 N N . CYS A 1 151 ? -6.943 -9.041 -53.329 1.00 44.69 151 CYS A N 1
ATOM 1222 C CA . CYS A 1 151 ? -6.456 -8.192 -54.427 1.00 44.69 151 CYS A CA 1
ATOM 1223 C C . CYS A 1 151 ? -4.971 -8.432 -54.738 1.00 44.69 151 CYS A C 1
ATOM 1225 O O . CYS A 1 151 ? -4.191 -7.501 -54.928 1.00 44.69 151 CYS A O 1
ATOM 1227 N N . ARG A 1 152 ? -4.560 -9.697 -54.858 1.00 55.03 152 ARG A N 1
ATOM 1228 C CA . ARG A 1 152 ? -3.267 -10.038 -55.454 1.00 55.03 152 ARG A CA 1
ATOM 1229 C C . ARG A 1 152 ? -3.454 -10.424 -56.916 1.00 55.03 152 ARG A C 1
ATOM 1231 O O . ARG A 1 152 ? -3.516 -11.608 -57.224 1.00 55.03 152 ARG A O 1
ATOM 1238 N N . SER A 1 153 ? -3.555 -9.437 -57.810 1.00 49.81 153 SER A N 1
ATOM 1239 C CA . SER A 1 153 ? -3.233 -9.578 -59.245 1.00 49.81 153 SER A CA 1
ATOM 1240 C C . SER A 1 153 ? -3.317 -8.244 -59.989 1.00 49.81 153 SER A C 1
ATOM 1242 O O . SER A 1 153 ? -4.415 -7.783 -60.277 1.00 49.81 153 SER A O 1
ATOM 1244 N N . GLN A 1 154 ? -2.149 -7.678 -60.316 1.00 49.12 154 GLN A N 1
ATOM 1245 C CA . GLN A 1 154 ? -1.764 -6.988 -61.569 1.00 49.12 154 GLN A CA 1
ATOM 1246 C C . GLN A 1 154 ? -0.516 -6.139 -61.249 1.00 49.12 154 GLN A C 1
ATOM 1248 O O . GLN A 1 154 ? -0.597 -5.116 -60.588 1.00 49.12 154 GLN A O 1
ATOM 1253 N N . ALA A 1 155 ? 0.694 -6.681 -61.397 1.00 50.06 155 ALA A N 1
ATOM 1254 C CA . ALA A 1 155 ? 1.472 -6.688 -62.642 1.00 50.06 155 ALA A CA 1
ATOM 1255 C C . ALA A 1 155 ? 1.818 -5.274 -63.156 1.00 50.06 155 ALA A C 1
ATOM 1257 O O . ALA A 1 155 ? 0.956 -4.604 -63.712 1.00 50.06 155 ALA A O 1
ATOM 1258 N N . ASN A 1 156 ? 3.085 -4.870 -62.971 1.00 44.72 156 ASN A N 1
ATOM 1259 C CA . ASN A 1 156 ? 3.997 -4.196 -63.927 1.00 44.72 156 ASN A CA 1
ATOM 1260 C C . ASN A 1 156 ? 5.178 -3.612 -63.123 1.00 44.72 156 ASN A C 1
ATOM 1262 O O . ASN A 1 156 ? 4.966 -2.835 -62.201 1.00 44.72 156 ASN A O 1
ATOM 1266 N N . LYS A 1 157 ? 6.388 -4.180 -63.192 1.00 49.09 157 LYS A N 1
ATOM 1267 C CA . LYS A 1 157 ? 7.433 -4.031 -64.229 1.00 49.09 157 LYS A CA 1
ATOM 1268 C C . LYS A 1 157 ? 7.907 -2.585 -64.445 1.00 49.09 157 LY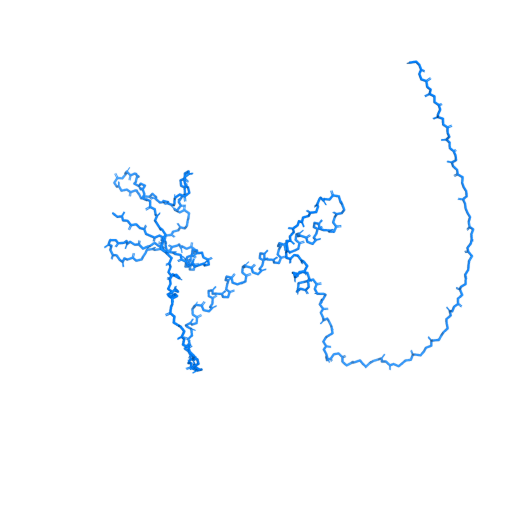S A C 1
ATOM 1270 O O . LYS A 1 157 ? 7.124 -1.726 -64.826 1.00 49.09 157 LYS A O 1
ATOM 1275 N N . ASP A 1 158 ? 9.223 -2.446 -64.272 1.00 46.69 158 ASP A N 1
ATOM 1276 C CA . ASP A 1 158 ? 10.144 -1.423 -64.780 1.00 46.69 158 ASP A CA 1
ATOM 1277 C C . ASP A 1 158 ? 10.137 -0.025 -64.148 1.00 46.69 158 ASP A C 1
ATOM 1279 O O . ASP A 1 158 ? 9.287 0.812 -64.436 1.00 46.69 158 ASP A O 1
ATOM 1283 N N . SER A 1 159 ? 11.211 0.294 -63.411 1.00 46.94 159 SER A N 1
ATOM 1284 C CA . SER A 1 159 ? 12.267 1.190 -63.928 1.00 46.94 159 SER A CA 1
ATOM 1285 C C . SER A 1 159 ? 13.380 1.418 -62.894 1.00 46.94 159 SER A C 1
ATOM 1287 O O . SER A 1 159 ? 13.233 2.197 -61.955 1.00 46.94 159 SER A O 1
ATOM 1289 N N . GLU A 1 160 ? 14.527 0.776 -63.120 1.00 52.28 160 GLU A N 1
ATOM 1290 C CA . GLU A 1 160 ? 15.840 1.339 -62.789 1.00 52.28 160 GLU A CA 1
ATOM 1291 C C . GLU A 1 160 ? 16.073 2.625 -63.602 1.00 52.28 160 GLU A C 1
ATOM 1293 O O . GLU A 1 160 ? 15.748 2.659 -64.789 1.00 52.28 160 GLU A O 1
ATOM 1298 N N . LYS A 1 161 ? 16.671 3.646 -62.971 1.00 47.00 161 LYS A N 1
ATOM 1299 C CA . LYS A 1 161 ? 17.571 4.679 -63.539 1.00 47.00 161 LYS A CA 1
ATOM 1300 C C . LYS A 1 161 ? 18.081 5.528 -62.359 1.00 47.00 161 LYS A C 1
ATOM 1302 O O . LYS A 1 161 ? 17.278 6.115 -61.649 1.00 47.00 161 LYS A O 1
ATOM 1307 N N . GLN A 1 162 ? 19.332 5.386 -61.917 1.00 43.03 162 GLN A N 1
ATOM 1308 C CA . GLN A 1 162 ? 20.589 5.889 -62.498 1.00 43.03 162 GLN A CA 1
ATOM 1309 C C . GLN A 1 162 ? 20.921 7.337 -62.066 1.00 43.03 162 GLN A C 1
ATOM 1311 O O . GLN A 1 162 ? 20.299 8.273 -62.539 1.00 43.03 162 GLN A O 1
ATOM 1316 N N . SER A 1 163 ? 21.974 7.440 -61.237 1.00 47.44 163 SER A N 1
ATOM 1317 C CA . SER A 1 163 ? 23.104 8.397 -61.269 1.00 47.44 163 SER A CA 1
ATOM 1318 C C . SER A 1 163 ? 22.897 9.923 -61.193 1.00 47.44 163 SER A C 1
ATOM 1320 O O . SER A 1 163 ? 21.992 10.484 -61.800 1.00 47.44 163 SER A O 1
ATOM 1322 N N . THR A 1 164 ? 23.937 10.554 -60.612 1.00 39.78 164 THR A N 1
ATOM 1323 C CA . THR A 1 164 ? 24.565 11.892 -60.841 1.00 39.78 164 THR A CA 1
ATOM 1324 C C . THR A 1 164 ? 24.460 12.789 -59.594 1.00 39.78 164 THR A C 1
ATOM 1326 O O . THR A 1 164 ? 23.358 13.169 -59.225 1.00 39.78 164 THR A O 1
ATOM 1329 N N . GLN A 1 165 ? 25.481 12.905 -58.727 1.00 48.88 165 GLN A N 1
ATOM 1330 C CA . GLN A 1 165 ? 26.804 13.578 -58.808 1.00 48.88 165 GLN A CA 1
ATOM 1331 C C . GLN A 1 165 ? 26.720 15.120 -58.814 1.00 48.88 165 GLN A C 1
ATOM 1333 O O . GLN A 1 165 ? 25.930 15.672 -59.570 1.00 48.88 165 GLN A O 1
ATOM 1338 N N . GLU A 1 166 ? 27.629 15.735 -58.033 1.00 50.97 166 GLU A N 1
ATOM 1339 C CA . GLU A 1 166 ? 28.079 17.150 -58.041 1.00 50.97 166 GLU A CA 1
ATOM 1340 C C . GLU A 1 166 ? 27.181 18.143 -57.279 1.00 50.97 166 GLU A C 1
ATOM 1342 O O . GLU A 1 166 ? 25.964 18.057 -57.338 1.00 50.97 166 GLU A O 1
ATOM 1347 N N . ASP A 1 167 ? 27.644 19.151 -56.543 1.00 47.91 167 ASP A N 1
ATOM 1348 C CA . ASP A 1 167 ? 28.943 19.648 -56.062 1.00 47.91 167 ASP A CA 1
ATOM 1349 C C . ASP A 1 167 ? 28.585 20.906 -55.231 1.00 47.91 167 ASP A C 1
ATOM 1351 O O . ASP A 1 167 ? 27.581 21.552 -55.542 1.00 47.91 167 ASP A O 1
ATOM 1355 N N . SER A 1 168 ? 29.330 21.250 -54.176 1.00 62.22 168 SER A N 1
ATOM 1356 C CA . SER A 1 168 ? 29.428 22.625 -53.637 1.00 62.22 168 SER A CA 1
ATOM 1357 C C . SER A 1 168 ? 30.389 22.675 -52.452 1.00 62.22 168 SER A C 1
ATOM 1359 O O . SER A 1 168 ? 30.058 22.354 -51.309 1.00 62.22 168 SER A O 1
ATOM 1361 N N . GLU A 1 169 ? 31.595 23.120 -52.778 1.00 57.66 169 GLU A N 1
ATOM 1362 C CA . GLU A 1 169 ? 32.649 23.570 -51.888 1.00 57.66 169 GLU A CA 1
ATOM 1363 C C . GLU A 1 169 ? 32.296 24.828 -51.065 1.00 57.66 169 GLU A C 1
ATOM 1365 O O . GLU A 1 169 ? 31.439 25.642 -51.411 1.00 57.66 169 GLU A O 1
ATOM 1370 N N . SER A 1 170 ? 33.161 25.045 -50.069 1.00 49.38 170 SER A N 1
ATOM 1371 C CA . SER A 1 170 ? 33.737 26.328 -49.634 1.00 49.38 170 SER A CA 1
ATOM 1372 C C . SER A 1 170 ? 33.284 26.875 -48.278 1.00 49.38 170 SER A C 1
ATOM 1374 O O . SER A 1 170 ? 32.106 27.031 -47.970 1.00 49.38 170 SER A O 1
ATOM 1376 N N . GLY A 1 171 ? 34.286 27.196 -47.455 1.00 51.28 171 GLY A N 1
ATOM 1377 C CA . GLY A 1 171 ? 34.098 27.888 -46.184 1.00 51.28 171 GLY A CA 1
ATOM 1378 C C . GLY A 1 171 ? 35.252 27.736 -45.199 1.00 51.28 171 GLY A C 1
ATOM 1379 O O . GLY A 1 171 ? 35.023 27.484 -44.022 1.00 51.28 171 GLY A O 1
ATOM 1380 N N . ILE A 1 172 ? 36.493 27.860 -45.672 1.00 57.47 172 ILE A N 1
ATOM 1381 C CA . ILE A 1 172 ? 37.686 28.043 -44.833 1.00 57.47 172 ILE A CA 1
ATOM 1382 C C . ILE A 1 172 ? 37.505 29.351 -44.053 1.00 57.47 172 ILE A C 1
ATOM 1384 O O . ILE A 1 172 ? 37.158 30.344 -44.680 1.00 57.47 172 ILE A O 1
ATOM 1388 N N . ASN A 1 173 ? 37.784 29.380 -42.746 1.00 60.72 173 ASN A N 1
ATOM 1389 C CA . ASN A 1 173 ? 38.366 30.559 -42.094 1.00 60.72 173 ASN A CA 1
ATOM 1390 C C . ASN A 1 173 ? 39.078 30.177 -40.791 1.00 60.72 173 ASN A C 1
ATOM 1392 O O . ASN A 1 173 ? 38.474 29.852 -39.771 1.00 60.72 173 ASN A O 1
ATOM 1396 N N . THR A 1 174 ? 40.401 30.252 -40.884 1.00 55.62 174 THR A N 1
ATOM 1397 C CA . THR A 1 174 ? 41.394 30.209 -39.816 1.00 55.62 174 THR A CA 1
ATOM 1398 C C . THR A 1 174 ? 41.656 31.637 -39.334 1.00 55.62 174 THR A C 1
ATOM 1400 O O . THR A 1 174 ? 41.990 32.493 -40.146 1.00 55.62 174 THR A O 1
ATOM 1403 N N . ALA A 1 175 ? 41.583 31.887 -38.029 1.00 65.81 175 ALA A N 1
ATOM 1404 C CA . ALA A 1 175 ? 42.258 32.995 -37.336 1.00 65.81 175 ALA A CA 1
ATOM 1405 C C . ALA A 1 175 ? 42.356 32.565 -35.861 1.00 65.81 175 ALA A C 1
ATOM 1407 O O . ALA A 1 175 ? 41.333 32.378 -35.214 1.00 65.81 175 ALA A O 1
ATOM 1408 N N . HIS A 1 176 ? 43.493 32.132 -35.311 1.00 67.69 176 HIS A N 1
ATOM 1409 C CA . HIS A 1 176 ? 44.767 32.831 -35.110 1.00 67.69 176 HIS A CA 1
ATOM 1410 C C . HIS A 1 176 ? 44.594 34.218 -34.487 1.00 67.69 176 HIS A C 1
ATOM 1412 O O . HIS A 1 176 ? 44.401 35.184 -35.214 1.00 67.69 176 HIS A O 1
ATOM 1418 N N . LEU A 1 177 ? 44.715 34.305 -33.158 1.00 62.16 177 LEU A N 1
ATOM 1419 C CA . LEU A 1 177 ? 45.393 35.410 -32.473 1.00 62.16 177 LEU A CA 1
ATOM 1420 C C . LEU A 1 177 ? 45.620 35.072 -30.996 1.00 62.16 177 LEU A C 1
ATOM 1422 O O . LEU A 1 177 ? 44.753 34.536 -30.309 1.00 62.16 177 LEU A O 1
ATOM 1426 N N . GLN A 1 178 ? 46.839 35.362 -30.559 1.00 66.81 178 GLN A N 1
ATOM 1427 C CA . GLN A 1 178 ? 47.436 35.015 -29.282 1.00 66.81 178 GLN A CA 1
ATOM 1428 C C . GLN A 1 178 ? 47.852 36.292 -28.545 1.00 66.81 178 GLN A C 1
ATOM 1430 O O . GLN A 1 178 ? 48.556 37.103 -29.139 1.00 66.81 178 GLN A O 1
ATOM 1435 N N . ALA A 1 179 ? 47.485 36.353 -27.255 1.00 48.47 179 ALA A N 1
ATOM 1436 C CA . ALA A 1 179 ? 48.110 37.087 -26.135 1.00 48.47 179 ALA A CA 1
ATOM 1437 C C . ALA A 1 179 ? 48.215 38.632 -26.278 1.00 48.47 179 ALA A C 1
ATOM 1439 O O . ALA A 1 179 ? 47.831 39.165 -27.321 1.00 48.47 179 ALA A O 1
ATOM 1440 N N . PRO A 1 180 ? 48.692 39.403 -25.273 1.00 74.81 180 PRO A N 1
ATOM 1441 C CA . PRO A 1 180 ? 49.409 39.061 -24.028 1.00 74.81 180 PRO A CA 1
ATOM 1442 C C . PRO A 1 180 ? 48.535 38.649 -22.834 1.00 74.81 180 PRO A C 1
ATOM 1444 O O . PRO A 1 180 ? 47.432 39.215 -22.665 1.00 74.81 180 PRO A O 1
#

Secondary structure (DSSP, 8-state):
--EEEEEETTEE-B-TTSEEEEEETTTTEEEEEEGGGEEE-TT--EEEEEEETTEEEEEEEEEEETT--------------------HHHHHHHHHHHHHHHHHHHHHHHHHHHHHHSTTS-----TTHHHHHHHHSSPP----TT----------------------------------

Organism: NCBI:txid1586481

Nearest PDB structures (foldseek):
  7zwm-assembly1_F  TM=3.331E-01  e=2.086E+00  Plasmodium falciparum
  1uty-assembly1_B  TM=2.176E-01  e=9.790E-01  Bluetongue virus 8
  3u53-assembly4_D  TM=3.646E-01  e=5.041E+00  Homo sapiens
  6gvw-assembly1_F  TM=2.068E-01  e=1.621E+00  Mus musculus
  4ijx-assembly3_A  TM=3.657E-01  e=6.090E+00  Homo sapiens

Sequence (180 aa):
MSFQIVRNKDGWILNESEQVVLRDVENQTDVWIDMNVIHFNERNVPYFTIEDNGTQVVTPLTFLNIDNDETETGTIQGSEENDENLSPTLQSIHQRFARKKWENLCRTYKNCKDLKSKTGRGPTRFKFFEKLDEILGGAPTNCSPHSLDVCRSQANKDSEKQSTQEDSESGINTAHLQAP

pLDDT: mean 74.71, std 19.16, range [35.53, 96.69]

Mean predicted aligned error: 19.19 Å

Radius of gyration: 32.53 Å; Cα contacts (8 Å, |Δi|>4): 140; chains: 1; bounding box: 67×78×93 Å